Protein AF-0000000070919448 (afdb_homodimer)

InterPro domains:
  IPR012349 FMN-binding split barrel [G3DSA:2.30.110.10] (31-136)
  IPR055343 CREG-like, beta-barrel [PF13883] (28-129)

Structure (mmCIF, N/CA/C/O backbone):
data_AF-0000000070919448-model_v1
#
loop_
_entity.id
_entity.type
_entity.pdbx_description
1 polymer 'CREG-like beta-barrel domain-containing protein'
#
loop_
_atom_site.group_PDB
_atom_site.id
_atom_site.type_symbol
_atom_site.label_atom_id
_atom_site.label_alt_id
_atom_site.label_comp_id
_atom_site.label_asym_id
_atom_site.label_entity_id
_atom_site.label_seq_id
_atom_site.pdbx_PDB_ins_code
_atom_site.Cartn_x
_atom_site.Cartn_y
_atom_site.Cartn_z
_atom_site.occupancy
_atom_site.B_iso_or_equiv
_atom_site.auth_seq_id
_atom_site.auth_comp_id
_atom_site.auth_asym_id
_atom_site.auth_atom_id
_atom_site.pdbx_PDB_model_num
ATOM 1 N N . MET A 1 1 ? -13.953 10.273 -21.031 1 19.42 1 MET A N 1
ATOM 2 C CA . MET A 1 1 ? -12.5 10.336 -20.922 1 19.42 1 MET A CA 1
ATOM 3 C C . MET A 1 1 ? -12.07 10.758 -19.516 1 19.42 1 MET A C 1
ATOM 5 O O . MET A 1 1 ? -12.094 11.945 -19.188 1 19.42 1 MET A O 1
ATOM 9 N N . ALA A 1 2 ? -12.461 9.945 -18.5 1 24.34 2 ALA A N 1
ATOM 10 C CA . ALA A 1 2 ? -12.344 10.312 -17.094 1 24.34 2 ALA A CA 1
ATOM 11 C C . ALA A 1 2 ? -10.883 10.477 -16.688 1 24.34 2 ALA A C 1
ATOM 13 O O . ALA A 1 2 ? -10.07 9.57 -16.875 1 24.34 2 ALA A O 1
ATOM 14 N N . THR A 1 3 ? -10.367 11.734 -16.75 1 21.95 3 THR A N 1
ATOM 15 C CA . THR A 1 3 ? -9.008 12.219 -16.5 1 21.95 3 THR A CA 1
ATOM 16 C C . THR A 1 3 ? -8.547 11.828 -15.102 1 21.95 3 THR A C 1
ATOM 18 O O . THR A 1 3 ? -9.219 12.117 -14.117 1 21.95 3 THR A O 1
ATOM 21 N N . ALA A 1 4 ? -8.039 10.68 -14.977 1 27.61 4 ALA A N 1
ATOM 22 C CA . ALA A 1 4 ? -7.465 10.234 -13.711 1 27.61 4 ALA A CA 1
ATOM 23 C C . ALA A 1 4 ? -6.426 11.234 -13.203 1 27.61 4 ALA A C 1
ATOM 25 O O . ALA A 1 4 ? -5.512 11.617 -13.945 1 27.61 4 ALA A O 1
ATOM 26 N N . VAL A 1 5 ? -6.789 12.219 -12.32 1 25.61 5 VAL A N 1
ATOM 27 C CA . VAL A 1 5 ? -5.887 13.242 -11.805 1 25.61 5 VAL A CA 1
ATOM 28 C C . VAL A 1 5 ? -4.855 12.609 -10.883 1 25.61 5 VAL A C 1
ATOM 30 O O . VAL A 1 5 ? -5.207 11.898 -9.938 1 25.61 5 VAL A O 1
ATOM 33 N N . THR A 1 6 ? -3.801 12.086 -11.328 1 27.58 6 THR A N 1
ATOM 34 C CA . THR A 1 6 ? -2.66 11.734 -10.484 1 27.58 6 THR A CA 1
ATOM 35 C C . THR A 1 6 ? -2.119 12.969 -9.766 1 27.58 6 THR A C 1
ATOM 37 O O . THR A 1 6 ? -1.688 13.93 -10.406 1 27.58 6 THR A O 1
ATOM 40 N N . ILE A 1 7 ? -2.693 13.203 -8.609 1 27.95 7 ILE A N 1
ATOM 41 C CA . ILE A 1 7 ? -2.158 14.359 -7.895 1 27.95 7 ILE A CA 1
ATOM 42 C C . ILE A 1 7 ? -0.834 13.992 -7.23 1 27.95 7 ILE A C 1
ATOM 44 O O . ILE A 1 7 ? -0.782 13.086 -6.398 1 27.95 7 ILE A O 1
ATOM 48 N N . THR A 1 8 ? 0.206 14.039 -7.855 1 28.25 8 THR A N 1
ATOM 49 C CA . THR A 1 8 ? 1.51 14.008 -7.199 1 28.25 8 THR A CA 1
ATOM 50 C C . THR A 1 8 ? 1.739 15.289 -6.402 1 28.25 8 THR A C 1
ATOM 52 O O . THR A 1 8 ? 1.771 16.391 -6.969 1 28.25 8 THR A O 1
ATOM 55 N N . ILE A 1 9 ? 1.288 15.297 -5.246 1 28.48 9 ILE A N 1
ATOM 56 C CA . ILE A 1 9 ? 1.549 16.5 -4.461 1 28.48 9 ILE A CA 1
ATOM 57 C C . ILE A 1 9 ? 2.98 16.469 -3.93 1 28.48 9 ILE A C 1
ATOM 59 O O . ILE A 1 9 ? 3.363 15.547 -3.209 1 28.48 9 ILE A O 1
ATOM 63 N N . THR A 1 10 ? 3.885 17 -4.684 1 27.23 10 THR A N 1
ATOM 64 C CA . THR A 1 10 ? 5.156 17.359 -4.07 1 27.23 10 THR A CA 1
ATOM 65 C C . THR A 1 10 ? 4.949 18.406 -2.977 1 27.23 10 THR A C 1
ATOM 67 O O . THR A 1 10 ? 4.523 19.531 -3.258 1 27.23 10 THR A O 1
ATOM 70 N N . LEU A 1 11 ? 4.625 17.906 -1.857 1 29.62 11 LEU A N 1
ATOM 71 C CA . LEU A 1 11 ? 4.328 18.844 -0.78 1 29.62 11 LEU A CA 1
ATOM 72 C C . LEU A 1 11 ? 5.574 19.625 -0.378 1 29.62 11 LEU A C 1
ATOM 74 O O . LEU A 1 11 ? 6.559 19.047 0.074 1 29.62 11 LEU A O 1
ATOM 78 N N . ALA A 1 12 ? 5.812 20.781 -1.059 1 28.34 12 ALA A N 1
ATOM 79 C CA . ALA A 1 12 ? 6.641 21.781 -0.396 1 28.34 12 ALA A CA 1
ATOM 80 C C . ALA A 1 12 ? 6.246 21.938 1.069 1 28.34 12 ALA A C 1
ATOM 82 O O . ALA A 1 12 ? 5.105 21.656 1.445 1 28.34 12 ALA A O 1
ATOM 83 N N . MET A 1 13 ? 7.176 22.406 1.986 1 30.7 13 MET A N 1
ATOM 84 C CA . MET A 1 13 ? 7.098 22.609 3.432 1 30.7 13 MET A CA 1
ATOM 85 C C . MET A 1 13 ? 5.801 23.312 3.816 1 30.7 13 MET A C 1
ATOM 87 O O . MET A 1 13 ? 5.828 24.406 4.383 1 30.7 13 MET A O 1
ATOM 91 N N . LEU A 1 14 ? 4.797 23.391 2.98 1 30.98 14 LEU A N 1
ATOM 92 C CA . LEU A 1 14 ? 3.74 24.203 3.566 1 30.98 14 LEU A CA 1
ATOM 93 C C . LEU A 1 14 ? 3.084 23.484 4.742 1 30.98 14 LEU A C 1
ATOM 95 O O . LEU A 1 14 ? 2.598 22.359 4.598 1 30.98 14 LEU A O 1
ATOM 99 N N . VAL A 1 15 ? 3.453 23.969 5.945 1 29.41 15 VAL A N 1
ATOM 100 C CA . VAL A 1 15 ? 2.771 23.688 7.203 1 29.41 15 VAL A CA 1
ATOM 101 C C . VAL A 1 15 ? 1.262 23.828 7.02 1 29.41 15 VAL A C 1
ATOM 103 O O . VAL A 1 15 ? 0.755 24.938 6.832 1 29.41 15 VAL A O 1
ATOM 106 N N . ILE A 1 16 ? 0.688 23.156 6.125 1 33.09 16 ILE A N 1
ATOM 107 C CA . ILE A 1 16 ? -0.763 23.297 6.121 1 33.09 16 ILE A CA 1
ATOM 108 C C . ILE A 1 16 ? -1.316 23.016 7.516 1 33.09 16 ILE A C 1
ATOM 110 O O . ILE A 1 16 ? -1.097 21.922 8.062 1 33.09 16 ILE A O 1
ATOM 114 N N . CYS A 1 17 ? -1.377 24.109 8.266 1 31.84 17 CYS A N 1
ATOM 115 C CA . CYS A 1 17 ? -2.172 24.156 9.484 1 31.84 17 CYS A CA 1
ATOM 116 C C . CYS A 1 17 ? -3.471 23.375 9.328 1 31.84 17 CYS A C 1
ATOM 118 O O . CYS A 1 17 ? -4.156 23.516 8.305 1 31.84 17 CYS A O 1
ATOM 120 N N . ALA A 1 18 ? -3.576 22.266 10.078 1 33.75 18 ALA A N 1
ATOM 121 C CA . ALA A 1 18 ? -4.613 21.266 10.336 1 33.75 18 ALA A CA 1
ATOM 122 C C . ALA A 1 18 ? -5.98 21.922 10.5 1 33.75 18 ALA A C 1
ATOM 124 O O . ALA A 1 18 ? -6.258 22.562 11.523 1 33.75 18 ALA A O 1
ATOM 125 N N . SER A 1 19 ? -6.469 22.797 9.656 1 34.06 19 SER A N 1
ATOM 126 C CA . SER A 1 19 ? -7.895 22.891 9.953 1 34.06 19 SER A CA 1
ATOM 127 C C . SER A 1 19 ? -8.5 21.516 10.203 1 34.06 19 SER A C 1
ATOM 129 O O . SER A 1 19 ? -8.258 20.578 9.445 1 34.06 19 SER A O 1
ATOM 131 N N . GLY A 1 20 ? -8.719 21.188 11.477 1 33.97 20 GLY A N 1
ATOM 132 C CA . GLY A 1 20 ? -9.297 19.984 12.055 1 33.97 20 GL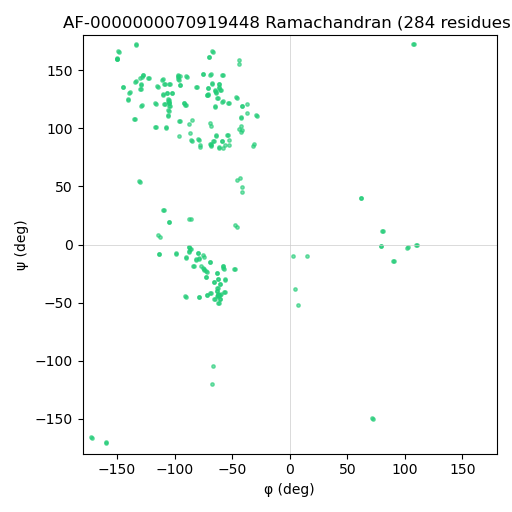Y A CA 1
ATOM 133 C C . GLY A 1 20 ? -10.352 19.344 11.18 1 33.97 20 GLY A C 1
ATOM 134 O O . GLY A 1 20 ? -11.344 20 10.828 1 33.97 20 GLY A O 1
ATOM 135 N N . ALA A 1 21 ? -10.07 18.562 10.266 1 38.28 21 ALA A N 1
ATOM 136 C CA . ALA A 1 21 ? -11.125 17.812 9.578 1 38.28 21 ALA A CA 1
ATOM 137 C C . ALA A 1 21 ? -12.164 17.297 10.57 1 38.28 21 ALA A C 1
ATOM 139 O O . ALA A 1 21 ? -11.812 16.766 11.625 1 38.28 21 ALA A O 1
ATOM 140 N N . VAL A 1 22 ? -13.281 17.969 10.727 1 40.75 22 VAL A N 1
ATOM 141 C CA . VAL A 1 22 ? -14.453 17.5 11.469 1 40.75 22 VAL A CA 1
ATOM 142 C C . VAL A 1 22 ? -14.719 16.031 11.148 1 40.75 22 VAL A C 1
ATOM 144 O O . VAL A 1 22 ? -14.727 15.641 9.977 1 40.75 22 VAL A O 1
ATOM 147 N N . PRO A 1 23 ? -14.523 15.102 11.984 1 44.5 23 PRO A N 1
ATOM 148 C CA . PRO A 1 23 ? -15.219 13.82 11.836 1 44.5 23 PRO A CA 1
ATOM 149 C C . PRO A 1 23 ? -16.578 13.961 11.164 1 44.5 23 PRO A C 1
ATOM 151 O O . PRO A 1 23 ? -17.344 14.875 11.5 1 44.5 23 PRO A O 1
ATOM 154 N N . GLY A 1 24 ? -16.703 13.445 9.953 1 52.22 24 GLY A N 1
ATOM 155 C CA . GLY A 1 24 ? -17.969 13.594 9.234 1 52.22 24 GLY A CA 1
ATOM 156 C C . GLY A 1 24 ? -17.859 14.539 8.047 1 52.22 24 GLY A C 1
ATOM 157 O O . GLY A 1 24 ? -18.875 15.016 7.539 1 52.22 24 GLY A O 1
ATOM 158 N N . SER A 1 25 ? -16.547 15.039 7.949 1 62.75 25 SER A N 1
ATOM 159 C CA . SER A 1 25 ? -16.578 16.031 6.871 1 62.75 25 SER A CA 1
ATOM 160 C C . SER A 1 25 ? -16.828 15.359 5.523 1 62.75 25 SER A C 1
ATOM 162 O O . SER A 1 25 ? -16.484 14.195 5.324 1 62.75 25 SER A O 1
ATOM 164 N N . SER A 1 26 ? -17.609 15.953 4.766 1 79 26 SER A N 1
ATOM 165 C CA . SER A 1 26 ? -18.031 15.523 3.436 1 79 26 SER A CA 1
ATOM 166 C C . SER A 1 26 ? -16.844 15.414 2.492 1 79 26 SER A C 1
ATOM 168 O O . SER A 1 26 ? -15.844 16.125 2.658 1 79 26 SER A O 1
ATOM 170 N N . ARG A 1 27 ? -16.766 14.391 1.805 1 84.75 27 ARG A N 1
ATOM 171 C CA . ARG A 1 27 ? -15.781 14.203 0.738 1 84.75 27 ARG A CA 1
ATOM 172 C C . ARG A 1 27 ? -15.617 15.477 -0.084 1 84.75 27 ARG A C 1
ATOM 174 O O . ARG A 1 27 ? -16.609 16.016 -0.594 1 84.75 27 ARG A O 1
ATOM 181 N N . PRO A 1 28 ? -14.453 15.984 -0.077 1 86.94 28 PRO A N 1
ATOM 182 C CA . PRO A 1 28 ? -14.242 17.188 -0.868 1 86.94 28 PRO A CA 1
ATOM 183 C C . PRO A 1 28 ? -14.367 16.953 -2.369 1 86.94 28 PRO A C 1
ATOM 185 O O . PRO A 1 28 ? -14.414 15.797 -2.811 1 86.94 28 PRO A O 1
ATOM 188 N N . ASP A 1 29 ? -14.477 18.141 -3.098 1 82.75 29 ASP A N 1
ATOM 189 C CA . ASP A 1 29 ? -14.367 18.062 -4.551 1 82.75 29 ASP A CA 1
ATOM 190 C C . ASP A 1 29 ? -13.031 17.438 -4.961 1 82.75 29 ASP A C 1
ATOM 192 O O . ASP A 1 29 ? -11.969 17.906 -4.543 1 82.75 29 ASP A O 1
ATOM 196 N N . PRO A 1 30 ? -13.094 16.391 -5.715 1 79.06 30 PRO A N 1
ATOM 197 C CA . PRO A 1 30 ? -11.852 15.711 -6.09 1 79.06 30 PRO A CA 1
ATOM 198 C C . PRO A 1 30 ? -10.867 16.625 -6.816 1 79.06 30 PRO A C 1
ATOM 200 O O . PRO A 1 30 ? -9.672 16.344 -6.852 1 79.06 30 PRO A O 1
ATOM 203 N N . SER A 1 31 ? -11.383 17.703 -7.352 1 83.44 31 SER A N 1
ATOM 204 C CA . SER A 1 31 ? -10.492 18.609 -8.062 1 83.44 31 SER A CA 1
ATOM 205 C C . SER A 1 31 ? -9.68 19.453 -7.094 1 83.44 31 SER A C 1
ATOM 207 O O . SER A 1 31 ? -8.68 20.062 -7.48 1 83.44 31 SER A O 1
ATOM 209 N N . ASP A 1 32 ? -10.109 19.547 -5.91 1 85 32 ASP A N 1
ATOM 210 C CA . ASP A 1 32 ? -9.336 20.203 -4.855 1 85 32 ASP A CA 1
ATOM 211 C C . ASP A 1 32 ? -8.359 19.219 -4.215 1 85 32 ASP A C 1
ATOM 213 O O . ASP A 1 32 ? -8.664 18.609 -3.189 1 85 32 ASP A O 1
ATOM 217 N N . ALA A 1 33 ? -7.172 19.141 -4.766 1 83.94 33 ALA A N 1
ATOM 218 C CA . ALA A 1 33 ? -6.211 18.094 -4.414 1 83.94 33 ALA A CA 1
ATOM 219 C C . ALA A 1 33 ? -5.762 18.234 -2.961 1 83.94 33 ALA A C 1
ATOM 221 O O . ALA A 1 33 ? -5.781 17.25 -2.205 1 83.94 33 ALA A O 1
ATOM 222 N N . PRO A 1 34 ? -5.406 19.516 -2.547 1 83.5 34 PRO A N 1
ATOM 223 C CA . PRO A 1 34 ? -4.957 19.625 -1.158 1 83.5 34 PRO A CA 1
ATOM 224 C C . PRO A 1 34 ? -6.035 19.234 -0.154 1 83.5 34 PRO A C 1
ATOM 226 O O . PRO A 1 34 ? -5.75 18.562 0.836 1 83.5 34 PRO A O 1
ATOM 229 N N . ALA A 1 35 ? -7.266 19.594 -0.462 1 84 35 ALA A N 1
ATOM 230 C CA . ALA A 1 35 ? -8.367 19.266 0.439 1 84 35 ALA A CA 1
ATOM 231 C C . ALA A 1 35 ? -8.625 17.766 0.448 1 84 35 ALA A C 1
ATOM 233 O O . ALA A 1 35 ? -8.891 17.172 1.502 1 84 35 ALA A O 1
ATOM 234 N N . THR A 1 36 ? -8.578 17.172 -0.742 1 86.25 36 THR A N 1
ATOM 235 C CA . THR A 1 36 ? -8.797 15.742 -0.848 1 86.25 36 THR A CA 1
ATOM 236 C C . THR A 1 36 ? -7.707 14.969 -0.107 1 86.25 36 THR A C 1
ATOM 238 O O . THR A 1 36 ? -7.992 13.992 0.588 1 86.25 36 THR A O 1
ATOM 241 N N . ALA A 1 37 ? -6.469 15.453 -0.231 1 86.38 37 ALA A N 1
ATOM 242 C CA . ALA A 1 37 ? -5.355 14.812 0.462 1 86.38 37 ALA A CA 1
ATOM 243 C C . ALA A 1 37 ? -5.551 14.859 1.975 1 86.38 37 ALA A C 1
ATOM 245 O O . ALA A 1 37 ? -5.414 13.836 2.656 1 86.38 37 ALA A O 1
ATOM 246 N N . ARG A 1 38 ? -5.832 16.016 2.49 1 83.31 38 ARG A N 1
ATOM 247 C CA . ARG A 1 38 ? -6.039 16.156 3.928 1 83.31 38 ARG A CA 1
ATOM 248 C C . ARG A 1 38 ? -7.199 15.289 4.402 1 83.31 38 ARG A C 1
ATOM 250 O O . ARG A 1 38 ? -7.125 14.672 5.465 1 83.31 38 ARG A O 1
ATOM 257 N N . TRP A 1 39 ? -8.289 15.281 3.615 1 85 39 TRP A N 1
ATOM 258 C CA . TRP A 1 39 ? -9.461 14.484 3.941 1 85 39 TRP A CA 1
ATOM 259 C C . TRP A 1 39 ? -9.117 13 3.992 1 85 39 TRP A C 1
ATOM 261 O O . TRP A 1 39 ? -9.492 12.297 4.934 1 85 39 TRP A O 1
ATOM 271 N N . LEU A 1 40 ? -8.391 12.547 2.975 1 87.94 40 LEU A N 1
ATOM 272 C CA . LEU A 1 40 ? -8.039 11.133 2.902 1 87.94 40 LEU A CA 1
ATOM 273 C C . LEU A 1 40 ? -7.172 10.727 4.09 1 87.94 40 LEU A C 1
ATOM 275 O O . LEU A 1 40 ? -7.383 9.664 4.684 1 87.94 40 LEU A O 1
ATOM 279 N N . VAL A 1 41 ? -6.203 11.547 4.453 1 86.81 41 VAL A N 1
ATOM 280 C CA . VAL A 1 41 ? -5.363 11.25 5.609 1 86.81 41 VAL A CA 1
ATOM 281 C C . VAL A 1 41 ? -6.215 11.203 6.875 1 86.81 41 VAL A C 1
ATOM 283 O O . VAL A 1 41 ? -6.086 10.281 7.68 1 86.81 41 VAL A O 1
ATOM 286 N N . ALA A 1 42 ? -7.051 12.141 6.969 1 83.56 42 ALA A N 1
ATOM 287 C CA . ALA A 1 42 ? -7.887 12.25 8.164 1 83.56 42 ALA A CA 1
ATOM 288 C C . ALA A 1 42 ? -8.852 11.07 8.273 1 83.56 42 ALA A C 1
ATOM 290 O O . ALA A 1 42 ? -9.172 10.625 9.375 1 83.56 42 ALA A O 1
ATOM 291 N N . GLN A 1 43 ? -9.289 10.555 7.129 1 85.62 43 GLN A N 1
ATOM 292 C CA . GLN A 1 43 ? -10.305 9.508 7.129 1 85.62 43 GLN A CA 1
ATOM 293 C C . GLN A 1 43 ? -9.68 8.117 7.176 1 85.62 43 GLN A C 1
ATOM 295 O O . GLN A 1 43 ? -10.367 7.125 7.391 1 85.62 43 GLN A O 1
ATOM 300 N N . SER A 1 44 ? -8.383 8.102 6.977 1 88.06 44 SER A N 1
ATOM 301 C CA . SER A 1 44 ? -7.711 6.805 6.934 1 88.06 44 SER A CA 1
ATOM 302 C C . SER A 1 44 ? -7.094 6.457 8.289 1 88.06 44 SER A C 1
ATOM 304 O O . SER A 1 44 ? -6.598 7.336 8.992 1 88.06 44 SER A O 1
ATOM 306 N N . ALA A 1 45 ? -7.18 5.223 8.609 1 86.69 45 ALA A N 1
ATOM 307 C CA . ALA A 1 45 ? -6.566 4.754 9.852 1 86.69 45 ALA A CA 1
ATOM 308 C C . ALA A 1 45 ? -5.406 3.803 9.562 1 86.69 45 ALA A C 1
ATOM 310 O O . ALA A 1 45 ? -4.711 3.371 10.484 1 86.69 45 ALA A O 1
ATOM 311 N N . TRP A 1 46 ? -5.289 3.457 8.32 1 88.88 46 TRP A N 1
ATOM 312 C CA . TRP A 1 46 ? -4.199 2.582 7.898 1 88.88 46 TRP A CA 1
ATOM 313 C C . TRP A 1 46 ? -3.793 2.873 6.461 1 88.88 46 TRP A C 1
ATOM 315 O O . TRP A 1 46 ? -4.531 3.523 5.719 1 88.88 46 TRP A O 1
ATOM 325 N N . GLY A 1 47 ? -2.662 2.502 6.082 1 92.88 47 GLY A N 1
ATOM 326 C CA . GLY A 1 47 ? -2.107 2.57 4.738 1 92.88 47 GLY A CA 1
ATOM 327 C C . GLY A 1 47 ? -0.951 1.614 4.52 1 92.88 47 GLY A C 1
ATOM 328 O O . GLY A 1 47 ? -0.779 0.655 5.277 1 92.88 47 GLY A O 1
ATOM 329 N N . VAL A 1 48 ? -0.313 1.768 3.439 1 94 48 VAL A N 1
ATOM 330 C CA . VAL A 1 48 ? 0.864 0.952 3.162 1 94 48 VAL A CA 1
ATOM 331 C C . VAL A 1 48 ? 2.123 1.812 3.254 1 94 48 VAL A C 1
ATOM 333 O O . VAL A 1 48 ? 2.23 2.838 2.578 1 94 48 VAL A O 1
ATOM 336 N N . LEU A 1 49 ? 2.996 1.434 4.121 1 93.44 49 LEU A N 1
ATOM 337 C CA . LEU A 1 49 ? 4.305 2.066 4.25 1 93.44 49 LEU A CA 1
ATOM 338 C C . LEU A 1 49 ? 5.34 1.349 3.393 1 93.44 49 LEU A C 1
ATOM 340 O O . LEU A 1 49 ? 5.512 0.133 3.506 1 93.44 49 LEU A O 1
ATOM 344 N N . SER A 1 50 ? 5.922 2.043 2.529 1 95.56 50 SER A N 1
ATOM 34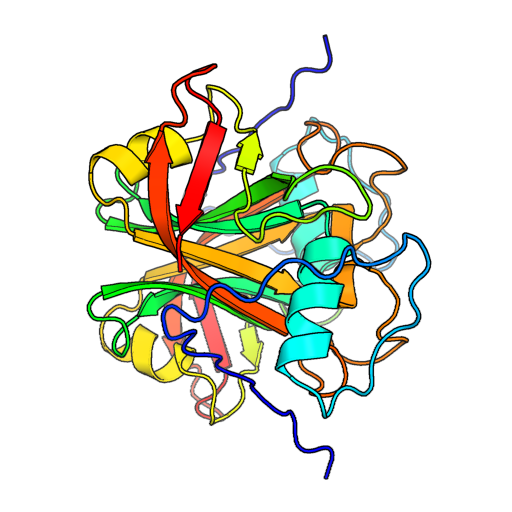5 C CA . SER A 1 50 ? 6.961 1.486 1.669 1 95.56 50 SER A CA 1
ATOM 346 C C . SER A 1 50 ? 8.352 1.896 2.145 1 95.56 50 SER A C 1
ATOM 348 O O . SER A 1 50 ? 8.602 3.078 2.389 1 95.56 50 SER A O 1
ATOM 350 N N . THR A 1 51 ? 9.203 0.998 2.273 1 95.31 51 THR A N 1
ATOM 351 C CA . THR A 1 51 ? 10.57 1.213 2.734 1 95.31 51 THR A CA 1
ATOM 352 C C . THR A 1 51 ? 11.562 0.484 1.835 1 95.31 51 THR A C 1
ATOM 354 O O . THR A 1 51 ? 11.172 -0.211 0.897 1 95.31 51 THR A O 1
ATOM 357 N N . ILE A 1 52 ? 12.867 0.748 2.084 1 95.06 52 ILE A N 1
ATOM 358 C CA . ILE A 1 52 ? 13.945 -0.06 1.515 1 95.06 52 ILE A CA 1
ATOM 359 C C . ILE A 1 52 ? 14.305 -1.192 2.475 1 95.06 52 ILE A C 1
ATOM 361 O O . ILE A 1 52 ? 14.727 -0.945 3.607 1 95.06 52 ILE A O 1
ATOM 365 N N . SER A 1 53 ? 14.156 -2.406 1.986 1 94.56 53 SER A N 1
ATOM 366 C CA . SER A 1 53 ? 14.25 -3.566 2.867 1 94.56 53 SER A CA 1
ATOM 367 C C . SER A 1 53 ? 15.703 -3.949 3.131 1 94.56 53 SER A C 1
ATOM 369 O O . SER A 1 53 ? 16.516 -3.975 2.209 1 94.56 53 SER A O 1
ATOM 371 N N . ILE A 1 54 ? 15.992 -4.234 4.387 1 92.31 54 ILE A N 1
ATOM 372 C CA . ILE A 1 54 ? 17.297 -4.797 4.734 1 92.31 54 ILE A CA 1
ATOM 373 C C . ILE A 1 54 ? 17.312 -6.289 4.406 1 92.31 54 ILE A C 1
ATOM 375 O O . ILE A 1 54 ? 18.234 -6.77 3.732 1 92.31 54 ILE A O 1
ATOM 379 N N . HIS A 1 55 ? 16.297 -7.023 4.738 1 88.62 55 HIS A N 1
ATOM 380 C CA . HIS A 1 55 ? 16.266 -8.477 4.602 1 88.62 55 HIS A CA 1
ATOM 381 C C . HIS A 1 55 ? 16.141 -8.891 3.137 1 88.62 55 HIS A C 1
ATOM 383 O O . HIS A 1 55 ? 16.453 -10.023 2.779 1 88.62 55 HIS A O 1
ATOM 389 N N . LEU A 1 56 ? 15.633 -8.023 2.289 1 91.06 56 LEU A N 1
ATOM 390 C CA . LEU A 1 56 ? 15.539 -8.305 0.861 1 91.06 56 LEU A CA 1
ATOM 391 C C . LEU A 1 56 ? 16.609 -7.539 0.085 1 91.06 56 LEU A C 1
ATOM 393 O O . LEU A 1 56 ? 16.391 -7.18 -1.076 1 91.06 56 LEU A O 1
ATOM 397 N N . GLU A 1 57 ? 17.641 -7.102 0.806 1 92.62 57 GLU A N 1
ATOM 398 C CA . GLU A 1 57 ? 18.859 -6.562 0.214 1 92.62 57 GLU A CA 1
ATOM 399 C C . GLU A 1 57 ? 18.562 -5.312 -0.608 1 92.62 57 GLU A C 1
ATOM 401 O O . GLU A 1 57 ? 19.031 -5.184 -1.742 1 92.62 57 GLU A O 1
ATOM 406 N N . GLY A 1 58 ? 17.688 -4.484 -0.092 1 94.06 58 GLY A N 1
ATOM 407 C CA . GLY A 1 58 ? 17.5 -3.184 -0.709 1 94.06 58 GLY A CA 1
ATOM 408 C C . GLY A 1 58 ? 16.25 -3.107 -1.563 1 94.06 58 GLY A C 1
ATOM 409 O O . GLY A 1 58 ? 15.938 -2.057 -2.125 1 94.06 58 GLY A O 1
ATOM 410 N N . ALA A 1 59 ? 15.531 -4.234 -1.681 1 93.5 59 ALA A N 1
ATOM 411 C CA . ALA A 1 59 ? 14.289 -4.215 -2.443 1 93.5 59 ALA A CA 1
ATOM 412 C C . ALA A 1 59 ? 13.219 -3.393 -1.728 1 93.5 59 ALA A C 1
ATOM 414 O O . ALA A 1 59 ? 13.234 -3.279 -0.5 1 93.5 59 ALA A O 1
ATOM 415 N N . PRO A 1 60 ? 12.367 -2.721 -2.549 1 95.44 60 PRO A N 1
ATOM 416 C CA . PRO A 1 60 ? 11.258 -2.029 -1.897 1 95.44 60 PRO A CA 1
ATOM 417 C C . PRO A 1 60 ? 10.328 -2.982 -1.147 1 95.44 60 PRO A C 1
ATOM 419 O O . PRO A 1 60 ? 10.086 -4.102 -1.606 1 95.44 60 PRO A O 1
ATOM 422 N N . TRP A 1 61 ? 9.922 -2.609 -0.029 1 94.62 61 TRP A N 1
ATOM 423 C CA . TRP A 1 61 ? 9.055 -3.408 0.826 1 94.62 61 TRP A CA 1
ATOM 424 C C . TRP A 1 61 ? 7.844 -2.598 1.283 1 94.62 61 TRP A C 1
ATOM 426 O O . TRP A 1 61 ? 7.996 -1.519 1.861 1 94.62 61 TRP A O 1
ATOM 436 N N . GLY A 1 62 ? 6.688 -3.055 0.935 1 94.81 62 GLY A N 1
ATOM 437 C CA . GLY A 1 62 ? 5.457 -2.471 1.447 1 94.81 62 GLY A CA 1
ATOM 438 C C . GLY A 1 62 ? 4.891 -3.225 2.637 1 94.81 62 GLY A C 1
ATOM 439 O O . GLY A 1 62 ? 4.934 -4.457 2.676 1 94.81 62 GLY A O 1
ATOM 440 N N . ASN A 1 63 ? 4.332 -2.482 3.52 1 91.56 63 ASN A N 1
ATOM 441 C CA . ASN A 1 63 ? 3.746 -3.053 4.727 1 91.56 63 ASN A CA 1
ATOM 442 C C . ASN A 1 63 ? 2.498 -2.289 5.16 1 91.56 63 ASN A C 1
ATOM 444 O O . ASN A 1 63 ? 2.498 -1.058 5.191 1 91.56 63 ASN A O 1
ATOM 448 N N . VAL A 1 64 ? 1.486 -3.088 5.516 1 91.31 64 VAL A N 1
ATOM 449 C CA . VAL A 1 64 ? 0.289 -2.459 6.062 1 91.31 64 VAL A CA 1
ATOM 450 C C . VAL A 1 64 ? 0.583 -1.906 7.453 1 91.31 64 VAL A C 1
ATOM 452 O O . VAL A 1 64 ? 1.154 -2.602 8.297 1 91.31 64 VAL A O 1
ATOM 455 N N . ALA A 1 65 ? 0.254 -0.679 7.672 1 89.38 65 ALA A N 1
ATOM 456 C CA . ALA A 1 65 ? 0.525 -0.045 8.961 1 89.38 65 ALA A CA 1
ATOM 457 C C . ALA A 1 65 ? -0.645 0.833 9.391 1 89.38 65 ALA A C 1
ATOM 459 O O . ALA A 1 65 ? -1.164 1.624 8.602 1 89.38 65 ALA A O 1
ATOM 460 N N . ALA A 1 66 ? -1.007 0.598 10.602 1 87.5 66 ALA A N 1
ATOM 461 C CA . ALA A 1 66 ? -1.947 1.537 11.203 1 87.5 66 ALA A CA 1
ATOM 462 C C . ALA A 1 66 ? -1.251 2.84 11.594 1 87.5 66 ALA A C 1
ATOM 464 O O . ALA A 1 66 ? -0.056 2.846 11.898 1 87.5 66 ALA A O 1
ATOM 465 N N . PHE A 1 67 ? -2.02 3.922 11.477 1 86.75 67 PHE A N 1
ATOM 466 C CA . PHE A 1 67 ? -1.413 5.195 11.844 1 86.75 67 PHE A CA 1
ATOM 467 C C . PHE A 1 67 ? -2.461 6.16 12.383 1 86.75 67 PHE A C 1
ATOM 469 O O . PHE A 1 67 ? -3.662 5.91 12.266 1 86.75 67 PHE A O 1
ATOM 476 N N . SER A 1 68 ? -1.927 7.109 13.086 1 83.81 68 SER A N 1
ATOM 477 C CA . SER A 1 68 ? -2.725 8.242 13.539 1 83.81 68 SER A CA 1
ATOM 478 C C . SER A 1 68 ? -2.061 9.57 13.188 1 83.81 68 SER A C 1
ATOM 480 O O . SER A 1 68 ? -0.831 9.672 13.188 1 83.81 68 SER A O 1
ATOM 482 N N . ASP A 1 69 ? -2.834 10.43 12.766 1 80.19 69 ASP A N 1
ATOM 483 C CA . ASP A 1 69 ? -2.297 11.75 12.477 1 80.19 69 ASP A CA 1
ATOM 484 C C . ASP A 1 69 ? -2.793 12.781 13.492 1 80.19 69 ASP A C 1
ATOM 486 O O . ASP A 1 69 ? -2.871 13.969 13.188 1 80.19 69 ASP A O 1
ATOM 490 N N . GLY A 1 70 ? -3.049 12.359 14.633 1 74.25 70 GLY A N 1
ATOM 491 C CA . GLY A 1 70 ? -3.561 13.211 15.688 1 74.25 70 GLY A CA 1
ATOM 492 C C . GLY A 1 70 ? -5.02 12.961 16.016 1 74.25 70 GLY A C 1
ATOM 493 O O . GLY A 1 70 ? -5.648 12.086 15.414 1 74.25 70 GLY A O 1
ATOM 494 N N . PRO A 1 71 ? -5.453 13.648 17.125 1 68.75 71 PRO A N 1
ATOM 495 C CA . PRO A 1 71 ? -6.855 13.461 17.516 1 68.75 71 PRO A CA 1
ATOM 496 C C . PRO A 1 71 ? -7.828 13.836 16.406 1 68.75 71 PRO A C 1
ATOM 498 O O . PRO A 1 71 ? -7.488 14.633 15.523 1 68.75 71 PRO A O 1
ATOM 501 N N . VAL A 1 72 ? -8.961 13.023 16.406 1 63.25 72 VAL A N 1
ATOM 502 C CA . VAL A 1 72 ? -10.008 13.32 15.422 1 63.25 72 VAL A CA 1
ATOM 503 C C . VAL A 1 72 ? -10.297 14.812 15.414 1 63.25 72 VAL A C 1
ATOM 505 O O . VAL A 1 72 ? -1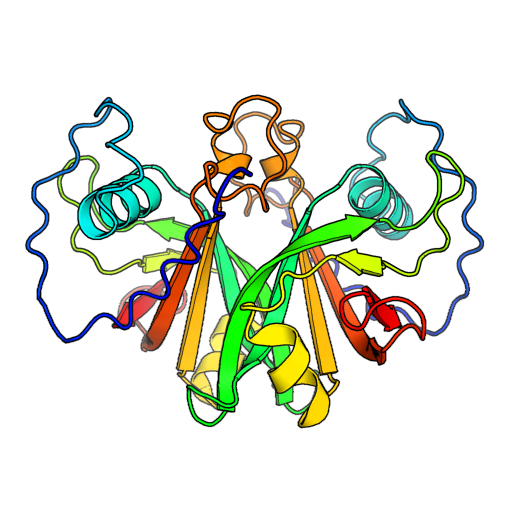0.516 15.414 16.469 1 63.25 72 VAL A O 1
ATOM 508 N N . GLY A 1 73 ? -10.258 15.445 14.289 1 61.06 73 GLY A N 1
ATOM 509 C CA . GLY A 1 73 ? -10.523 16.875 14.172 1 61.06 73 GLY A CA 1
ATOM 510 C C . GLY A 1 73 ? -9.281 17.719 14.32 1 61.06 73 GLY A C 1
ATOM 511 O O . GLY A 1 73 ? -9.328 18.938 14.109 1 61.06 73 GLY A O 1
ATOM 512 N N . SER A 1 74 ? -8.234 17.188 14.781 1 68.81 74 SER A N 1
ATOM 513 C CA . SER A 1 74 ? -6.988 17.922 14.961 1 68.81 74 SER A CA 1
ATOM 514 C C . SER A 1 74 ? -5.809 17.172 14.359 1 68.81 74 SER A C 1
ATOM 516 O O . SER A 1 74 ? -4.867 16.812 15.078 1 68.81 74 SER A O 1
ATOM 518 N N . SER A 1 75 ? -6.008 16.859 13.086 1 70.44 75 SER A N 1
ATOM 519 C CA . SER A 1 75 ? -4.898 16.203 12.406 1 70.44 75 SER A CA 1
ATOM 520 C C . SER A 1 75 ? -3.664 17.094 12.359 1 70.44 75 SER A C 1
ATOM 522 O O . SER A 1 75 ? -3.766 18.297 12.078 1 70.44 75 SER A O 1
ATOM 524 N N . GLY A 1 76 ? -2.506 16.672 12.797 1 67.06 76 GLY A N 1
ATOM 525 C CA . GLY A 1 76 ? -1.259 17.422 12.82 1 67.06 76 GLY A CA 1
ATOM 526 C C . GLY A 1 76 ? -0.485 17.328 11.523 1 67.06 76 GLY A C 1
ATOM 527 O O . GLY A 1 76 ? 0.54 18 11.352 1 67.06 76 GLY A O 1
ATOM 528 N N . GLY A 1 77 ? -0.989 16.547 10.641 1 69.62 77 GLY A N 1
ATOM 529 C CA . GLY A 1 77 ? -0.293 16.422 9.367 1 69.62 77 GLY A CA 1
ATOM 530 C C . GLY A 1 77 ? 0.91 15.508 9.43 1 69.62 77 GLY A C 1
ATOM 531 O O . GLY A 1 77 ? 1.656 15.383 8.461 1 69.62 77 GLY A O 1
ATOM 532 N N . THR A 1 78 ? 1.179 14.992 10.531 1 76.12 78 THR A N 1
ATOM 533 C CA . THR A 1 78 ? 2.287 14.062 10.711 1 76.12 78 THR A CA 1
ATOM 534 C C . THR A 1 78 ? 1.776 12.688 11.148 1 76.12 78 THR A C 1
ATOM 536 O O . THR A 1 78 ? 1.436 12.492 12.312 1 76.12 78 THR A O 1
ATOM 539 N N . PRO A 1 79 ? 1.727 11.812 10.18 1 83.94 79 PRO A N 1
ATOM 540 C CA . PRO A 1 79 ? 1.272 10.477 10.57 1 83.94 79 PRO A CA 1
ATOM 541 C C . PRO A 1 79 ? 2.234 9.781 11.539 1 83.94 79 PRO A C 1
ATOM 543 O O . PRO A 1 79 ? 3.453 9.883 11.375 1 83.94 79 PRO A O 1
ATOM 546 N N . PHE A 1 80 ? 1.677 9.227 12.594 1 84.31 80 PHE A N 1
ATOM 547 C CA . PHE A 1 80 ? 2.391 8.375 13.531 1 84.31 80 PHE A CA 1
ATOM 548 C C . PHE A 1 80 ? 1.992 6.914 13.344 1 84.31 80 PHE A C 1
ATOM 550 O O . PHE A 1 80 ? 0.803 6.59 13.281 1 84.31 80 PHE A O 1
ATOM 557 N N . PHE A 1 81 ? 2.998 6.055 13.234 1 86.56 81 PHE A N 1
ATOM 558 C CA . PHE A 1 81 ? 2.732 4.645 12.969 1 86.56 81 PHE A CA 1
ATOM 559 C C . PHE A 1 81 ? 3.016 3.799 14.203 1 86.56 81 PHE A C 1
ATOM 561 O O . PHE A 1 81 ? 4.004 4.023 14.898 1 86.56 81 PHE A O 1
ATOM 568 N N . TYR A 1 82 ? 2.061 2.883 14.359 1 76.94 82 TYR A N 1
ATOM 569 C CA . TYR A 1 82 ? 2.197 1.883 15.414 1 76.94 82 TYR A CA 1
ATOM 570 C C . TYR A 1 82 ? 2.527 0.515 14.828 1 76.94 82 TYR A C 1
ATOM 572 O O . TYR A 1 82 ? 1.655 -0.155 14.266 1 76.94 82 TYR A O 1
ATOM 580 N N . LEU A 1 83 ? 3.832 0.175 14.898 1 79.62 83 LEU A N 1
ATOM 581 C CA . LEU A 1 83 ? 4.273 -1.067 14.273 1 79.62 83 LEU A CA 1
ATOM 582 C C . LEU A 1 83 ? 4.672 -2.094 15.328 1 79.62 83 LEU A C 1
ATOM 584 O O . LEU A 1 83 ? 5.148 -1.73 16.406 1 79.62 83 LEU A O 1
ATOM 588 N N . SER A 1 84 ? 4.316 -3.268 14.984 1 70.19 84 SER A N 1
ATOM 589 C CA . SER A 1 84 ? 4.688 -4.344 15.898 1 70.19 84 SER A CA 1
ATOM 590 C C . SER A 1 84 ? 6.191 -4.59 15.883 1 70.19 84 SER A C 1
ATOM 592 O O . SER A 1 84 ? 6.879 -4.188 14.945 1 70.19 84 SER A O 1
ATOM 594 N N . ARG A 1 85 ? 6.629 -5.234 16.922 1 66 85 ARG A N 1
ATOM 595 C CA . ARG A 1 85 ? 8.055 -5.504 17.094 1 66 85 ARG A CA 1
ATOM 596 C C . ARG A 1 85 ? 8.586 -6.391 15.969 1 66 85 ARG A C 1
ATOM 598 O O . ARG A 1 85 ? 9.734 -6.246 15.547 1 66 85 ARG A O 1
ATOM 605 N N . MET A 1 86 ? 7.758 -7.18 15.484 1 71.38 86 MET A N 1
ATOM 606 C CA . MET A 1 86 ? 8.227 -8.133 14.484 1 71.38 86 MET A CA 1
ATOM 607 C C . MET A 1 86 ? 8.172 -7.531 13.086 1 71.38 86 MET A C 1
ATOM 609 O O . MET A 1 86 ? 8.609 -8.156 12.117 1 71.38 86 MET A O 1
ATOM 613 N N . ASP A 1 87 ? 7.699 -6.363 13.055 1 79.44 87 ASP A N 1
ATOM 614 C CA . ASP A 1 87 ? 7.637 -5.672 11.766 1 79.44 87 ASP A CA 1
ATOM 615 C C . ASP A 1 87 ? 9.031 -5.258 11.297 1 79.44 87 ASP A C 1
ATOM 617 O O . ASP A 1 87 ? 9.797 -4.66 12.062 1 79.44 87 ASP A O 1
ATOM 621 N N . PRO A 1 88 ? 9.398 -5.605 10.031 1 86.94 88 PRO A N 1
ATOM 622 C CA . PRO A 1 88 ? 10.734 -5.25 9.562 1 86.94 88 PRO A CA 1
ATOM 623 C C . PRO A 1 88 ? 10.906 -3.746 9.359 1 86.94 88 PRO A C 1
ATOM 625 O O . PRO A 1 88 ? 12.039 -3.26 9.234 1 86.94 88 PRO A O 1
ATOM 628 N N . THR A 1 89 ? 9.867 -3.004 9.32 1 87 89 THR A N 1
ATOM 629 C CA . THR A 1 89 ? 9.883 -1.602 8.922 1 87 89 THR A CA 1
ATOM 630 C C . THR A 1 89 ? 10.75 -0.778 9.867 1 87 89 THR A C 1
ATOM 632 O O . THR A 1 89 ? 11.562 0.032 9.43 1 87 89 THR A O 1
ATOM 635 N N . PRO A 1 90 ? 10.648 -0.993 11.211 1 83.88 90 PRO A N 1
ATOM 636 C CA . PRO A 1 90 ? 11.5 -0.214 12.109 1 83.88 90 PRO A CA 1
ATOM 637 C C . PRO A 1 90 ? 12.992 -0.448 11.852 1 83.88 90 PRO A C 1
ATOM 639 O O . PRO A 1 90 ? 13.797 0.48 11.977 1 83.88 90 PRO A O 1
ATOM 642 N N . ASN A 1 91 ? 13.352 -1.618 11.484 1 86.31 91 ASN A N 1
ATOM 643 C CA . ASN A 1 91 ? 14.75 -1.892 11.148 1 86.31 91 ASN A CA 1
ATOM 644 C C . ASN A 1 91 ? 15.141 -1.248 9.82 1 86.31 91 ASN A C 1
ATOM 646 O O . ASN A 1 91 ? 16.219 -0.675 9.695 1 86.31 91 ASN A O 1
ATOM 650 N N . ASP A 1 92 ? 14.273 -1.378 8.906 1 90.19 92 ASP A N 1
ATOM 651 C CA . ASP A 1 92 ? 14.547 -0.832 7.582 1 90.19 92 ASP A CA 1
ATOM 652 C C . ASP A 1 92 ? 14.852 0.663 7.656 1 90.19 92 ASP A C 1
ATOM 654 O O . ASP A 1 92 ? 15.75 1.155 6.973 1 90.19 92 ASP A O 1
ATOM 658 N N . ILE A 1 93 ? 14.094 1.366 8.5 1 88.12 93 ILE A N 1
ATOM 659 C CA . ILE A 1 93 ? 14.172 2.822 8.477 1 88.12 93 ILE A CA 1
ATOM 660 C C . ILE A 1 93 ? 15.414 3.285 9.227 1 88.12 93 ILE A C 1
ATOM 662 O O . ILE A 1 93 ? 15.797 4.457 9.148 1 88.12 93 ILE A O 1
ATOM 666 N N . THR A 1 94 ? 16.062 2.428 9.945 1 85.81 94 THR A N 1
ATOM 667 C CA . THR A 1 94 ? 17.312 2.781 10.586 1 85.81 94 THR A CA 1
ATOM 668 C C . THR A 1 94 ? 18.438 2.885 9.555 1 85.81 94 THR A C 1
ATOM 670 O O . THR A 1 94 ? 19.391 3.639 9.742 1 85.81 94 THR A O 1
ATOM 673 N N . LEU A 1 95 ? 18.328 2.174 8.508 1 87.5 95 LEU A N 1
ATOM 674 C CA . LEU A 1 95 ? 19.344 2.203 7.457 1 87.5 95 LEU A CA 1
ATOM 675 C C . LEU A 1 95 ? 19.016 3.262 6.41 1 87.5 95 LEU A C 1
ATOM 677 O O . LEU A 1 95 ? 19.906 3.967 5.93 1 87.5 95 LEU A O 1
ATOM 681 N N . ASP A 1 96 ? 17.766 3.316 6.008 1 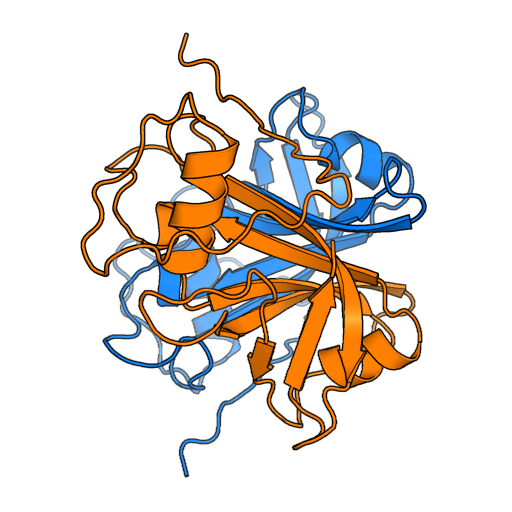92.62 96 ASP A N 1
ATOM 682 C CA . ASP A 1 96 ? 17.25 4.332 5.098 1 92.62 96 ASP A CA 1
ATOM 683 C C . ASP A 1 96 ? 15.922 4.898 5.594 1 92.62 96 ASP A C 1
ATOM 685 O O . ASP A 1 96 ? 14.883 4.238 5.496 1 92.62 96 ASP A O 1
ATOM 689 N N . SER A 1 97 ? 15.938 6.121 6.059 1 91.44 97 SER A N 1
ATOM 690 C CA . SER A 1 97 ? 14.781 6.699 6.742 1 91.44 97 SER A CA 1
ATOM 691 C C . SER A 1 97 ? 13.734 7.18 5.746 1 91.44 97 SER A C 1
ATOM 693 O O . SER A 1 97 ? 12.633 7.59 6.137 1 91.44 97 SER A O 1
ATOM 695 N N . ARG A 1 98 ? 14.062 7.152 4.492 1 92.88 98 ARG A N 1
ATOM 696 C CA . ARG A 1 98 ? 13.078 7.555 3.49 1 92.88 98 ARG A CA 1
ATOM 697 C C . ARG A 1 98 ? 11.969 6.52 3.365 1 92.88 98 ARG A C 1
ATOM 699 O O . ARG A 1 98 ? 12.227 5.312 3.369 1 92.88 98 ARG A O 1
ATOM 706 N N . CYS A 1 99 ? 10.75 6.949 3.33 1 93.25 99 CYS A N 1
ATOM 707 C CA . CYS A 1 99 ? 9.578 6.09 3.209 1 93.25 99 CYS A CA 1
ATOM 708 C C . CYS A 1 99 ? 8.461 6.801 2.453 1 93.25 99 CYS A C 1
ATOM 710 O O . CYS A 1 99 ? 8.547 8 2.199 1 93.25 99 CYS A O 1
ATOM 712 N N . SER A 1 100 ? 7.539 6.094 2.055 1 93.12 100 SER A N 1
ATOM 713 C CA . SER A 1 100 ? 6.312 6.672 1.521 1 93.12 100 SER A CA 1
ATOM 714 C C . SER A 1 100 ? 5.082 5.992 2.109 1 93.12 100 SER A C 1
ATOM 716 O O . SER A 1 100 ? 5.094 4.785 2.363 1 93.12 100 SER A O 1
ATOM 718 N N . LEU A 1 101 ? 4.109 6.758 2.379 1 92.62 101 LEU A N 1
ATOM 719 C CA . LEU A 1 101 ? 2.803 6.289 2.824 1 92.62 101 LEU A CA 1
ATOM 720 C C . LEU A 1 101 ? 1.775 6.398 1.702 1 92.62 101 LEU A C 1
ATOM 722 O O . LEU A 1 101 ? 1.575 7.477 1.14 1 92.62 101 LEU A O 1
ATOM 726 N N . THR A 1 102 ? 1.206 5.281 1.383 1 94.31 102 THR A N 1
ATOM 727 C CA . THR A 1 102 ? 0.2 5.258 0.326 1 94.31 102 THR A CA 1
ATOM 728 C C . THR A 1 102 ? -1.188 5.004 0.906 1 94.31 102 THR A C 1
ATOM 730 O O . THR A 1 102 ? -1.374 4.074 1.697 1 94.31 102 THR A O 1
ATOM 733 N N . LEU A 1 103 ? -2.121 5.859 0.527 1 91.88 103 LEU A N 1
ATOM 734 C CA . LEU A 1 103 ? -3.516 5.777 0.943 1 91.88 103 LEU A CA 1
ATOM 735 C C . LEU A 1 103 ? -4.441 5.699 -0.266 1 91.88 103 LEU A C 1
ATOM 737 O O . LEU A 1 103 ? -4.152 6.285 -1.312 1 91.88 103 LEU A O 1
ATOM 741 N N . SER A 1 104 ? -5.48 4.934 -0.126 1 90.69 104 SER A N 1
ATOM 742 C CA . SER A 1 104 ? -6.477 4.836 -1.185 1 90.69 104 SER A CA 1
ATOM 743 C C . SER A 1 104 ? -7.887 5.035 -0.635 1 90.69 104 SER A C 1
ATOM 745 O O . SER A 1 104 ? -8.258 4.434 0.377 1 90.69 104 SER A O 1
ATOM 747 N N . GLU A 1 105 ? -8.656 5.855 -1.316 1 88.81 105 GLU A N 1
ATOM 748 C CA . GLU A 1 105 ? -10.062 6.047 -0.964 1 88.81 105 GLU A CA 1
ATOM 749 C C . GLU A 1 105 ? -10.852 4.754 -1.121 1 88.81 105 GLU A C 1
ATOM 751 O O . GLU A 1 105 ? -11.883 4.57 -0.47 1 88.81 105 GLU A O 1
ATOM 756 N N . ALA A 1 106 ? -10.391 3.842 -1.958 1 86.5 106 ALA A N 1
ATOM 757 C CA . ALA A 1 106 ? -11.055 2.555 -2.166 1 86.5 106 ALA A CA 1
ATOM 758 C C . ALA A 1 106 ? -11.211 1.798 -0.85 1 86.5 106 ALA A C 1
ATOM 760 O O . ALA A 1 106 ? -12.172 1.049 -0.667 1 86.5 106 ALA A O 1
ATOM 761 N N . SER A 1 107 ? -10.297 2.029 0.037 1 86.12 107 SER A N 1
ATOM 762 C CA . SER A 1 107 ? -10.344 1.329 1.316 1 86.12 107 SER A CA 1
ATOM 763 C C . SER A 1 107 ? -11.445 1.887 2.213 1 86.12 107 SER A C 1
ATOM 765 O O . SER A 1 107 ? -11.836 1.247 3.189 1 86.12 107 SER A O 1
ATOM 767 N N . LEU A 1 108 ? -11.836 3.117 1.91 1 83.44 108 LEU A N 1
ATOM 768 C CA . LEU A 1 108 ? -12.867 3.762 2.709 1 83.44 108 LEU A CA 1
ATOM 769 C C . LEU A 1 108 ? -14.258 3.348 2.232 1 83.44 108 LEU A C 1
ATOM 771 O O . LEU A 1 108 ? -15.242 3.525 2.951 1 83.44 108 LEU A O 1
ATOM 775 N N . GLY A 1 109 ? -14.32 2.816 0.969 1 79.75 109 GLY A N 1
ATOM 776 C CA . GLY A 1 109 ? -15.609 2.43 0.415 1 79.75 109 GLY A CA 1
ATOM 777 C C . GLY A 1 109 ? -16.391 3.604 -0.138 1 79.75 109 GLY A C 1
ATOM 778 O O . GLY A 1 109 ? -17.578 3.473 -0.443 1 79.75 109 GLY A O 1
ATOM 779 N N . THR A 1 110 ? -15.812 4.773 -0.298 1 79.19 110 THR A N 1
ATOM 780 C CA . THR A 1 110 ? -16.547 5.973 -0.697 1 79.19 110 THR A CA 1
ATOM 781 C C . THR A 1 110 ? -16.391 6.223 -2.195 1 79.19 110 THR A C 1
ATOM 783 O O . THR A 1 110 ? -16.984 7.156 -2.736 1 79.19 110 THR A O 1
ATOM 786 N N . CYS A 1 111 ? -15.469 5.391 -2.863 1 76.94 111 CYS A N 1
ATOM 787 C CA . CYS A 1 111 ? -15.273 5.555 -4.297 1 76.94 111 CYS A CA 1
ATOM 788 C C . CYS A 1 111 ? -16.438 4.98 -5.082 1 76.94 111 CYS A C 1
ATOM 790 O O . CYS A 1 111 ? -16.641 5.316 -6.254 1 76.94 111 CYS A O 1
ATOM 792 N N . GLY A 1 112 ? -17.328 4.281 -4.449 1 68.75 112 GLY A N 1
ATOM 793 C CA . GLY A 1 112 ? -18.359 3.566 -5.18 1 68.75 112 GLY A CA 1
ATOM 794 C C . GLY A 1 112 ? -17.844 2.365 -5.941 1 68.75 112 GLY A C 1
ATOM 795 O O . GLY A 1 112 ? -16.922 1.688 -5.484 1 68.75 112 GLY A O 1
ATOM 796 N N . SER A 1 113 ? -18.391 1.937 -7.086 1 65.56 113 SER A N 1
ATOM 797 C CA . SER A 1 113 ? -18.031 0.761 -7.867 1 65.56 113 SER A CA 1
ATOM 798 C C . SER A 1 113 ? -16.906 1.081 -8.852 1 65.56 113 SER A C 1
ATOM 800 O O . SER A 1 113 ? -16.719 0.374 -9.844 1 65.56 113 SER A O 1
ATOM 802 N N . VAL A 1 114 ? -16.219 2.166 -8.453 1 61.19 114 VAL A N 1
ATOM 803 C CA . VAL A 1 114 ? -15.234 2.602 -9.43 1 61.19 114 VAL A CA 1
ATOM 804 C C . VAL A 1 114 ? -13.906 1.899 -9.164 1 61.19 114 VAL A C 1
ATOM 806 O O . VAL A 1 114 ? -13.602 1.534 -8.023 1 61.19 114 VAL A O 1
ATOM 809 N N . ASP A 1 115 ? -13.195 1.582 -10.273 1 65.88 115 ASP A N 1
ATOM 810 C CA . ASP A 1 115 ? -11.828 1.072 -10.219 1 65.88 115 ASP A CA 1
ATOM 811 C C . ASP A 1 115 ? -10.93 1.99 -9.391 1 65.88 115 ASP A C 1
ATOM 813 O O . ASP A 1 115 ? -10.992 3.213 -9.523 1 65.88 115 ASP A O 1
ATOM 817 N N . PRO A 1 116 ? -10.328 1.452 -8.359 1 68.88 116 PRO A N 1
ATOM 818 C CA . PRO A 1 116 ? -9.453 2.271 -7.52 1 68.88 116 PRO A CA 1
ATOM 819 C C . PRO A 1 116 ? -8.461 3.102 -8.328 1 68.88 116 PRO A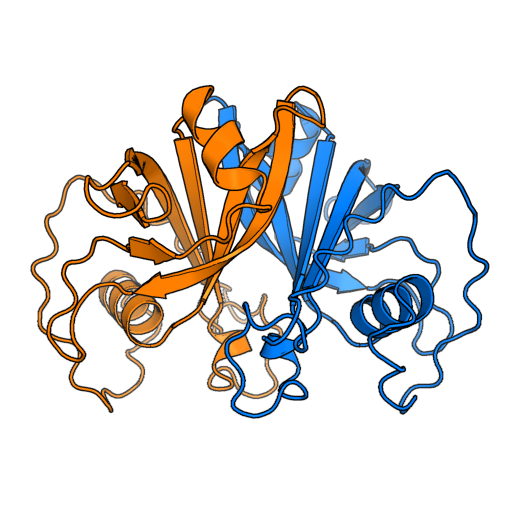 C 1
ATOM 821 O O . PRO A 1 116 ? -7.902 4.078 -7.82 1 68.88 116 PRO A O 1
ATOM 824 N N . GLU A 1 117 ? -8.203 2.668 -9.594 1 67.12 117 GLU A N 1
ATOM 825 C CA . GLU A 1 117 ? -7.297 3.443 -10.438 1 67.12 117 GLU A CA 1
ATOM 826 C C . GLU A 1 117 ? -8.055 4.535 -11.195 1 67.12 117 GLU A C 1
ATOM 828 O O . GLU A 1 117 ? -7.441 5.355 -11.883 1 67.12 117 GLU A O 1
ATOM 833 N N . ASN A 1 118 ? -9.383 4.406 -10.969 1 66.69 118 ASN A N 1
ATOM 834 C CA . ASN A 1 118 ? -10.164 5.496 -11.539 1 66.69 118 ASN A CA 1
ATOM 835 C C . ASN A 1 118 ? -9.828 6.832 -10.883 1 66.69 118 ASN A C 1
ATOM 837 O O . ASN A 1 118 ? -9.789 6.934 -9.656 1 66.69 118 ASN A O 1
ATOM 841 N N . PRO A 1 119 ? -9.578 7.801 -11.664 1 66.56 119 PRO A N 1
ATOM 842 C CA . PRO A 1 119 ? -9.133 9.086 -11.109 1 66.56 119 PRO A CA 1
ATOM 843 C C . PRO A 1 119 ? -10.125 9.672 -10.109 1 66.56 119 PRO A C 1
ATOM 845 O O . PRO A 1 119 ? -9.758 10.547 -9.32 1 66.56 119 PRO A O 1
ATOM 848 N N . THR A 1 120 ? -11.32 9.219 -10.141 1 67.88 120 THR A N 1
ATOM 849 C CA . THR A 1 120 ? -12.297 9.758 -9.195 1 67.88 120 THR A CA 1
ATOM 850 C C . THR A 1 120 ? -12.156 9.094 -7.832 1 67.88 120 THR A C 1
ATOM 852 O O . THR A 1 120 ? -12.695 9.586 -6.84 1 67.88 120 THR A O 1
ATOM 855 N N . CYS A 1 121 ? -11.477 8.094 -7.77 1 82.25 121 CYS A N 1
ATOM 856 C CA . CYS A 1 121 ? -11.125 7.465 -6.5 1 82.25 121 CYS A CA 1
ATOM 857 C C . CYS A 1 121 ? -9.758 7.93 -6.016 1 82.25 121 CYS A C 1
ATOM 859 O O . CYS A 1 121 ? -8.734 7.609 -6.621 1 82.25 121 CYS A O 1
ATOM 861 N N . ALA A 1 122 ? -9.773 8.75 -5.035 1 86.06 122 ALA A N 1
ATOM 862 C CA . ALA A 1 122 ? -8.57 9.461 -4.605 1 86.06 122 ALA A CA 1
ATOM 863 C C . ALA A 1 122 ? -7.492 8.484 -4.141 1 86.06 122 ALA A C 1
ATOM 865 O O . ALA A 1 122 ? -7.793 7.473 -3.504 1 86.06 122 ALA A O 1
ATOM 866 N N . ARG A 1 123 ? -6.34 8.727 -4.57 1 88.25 123 ARG A N 1
ATOM 867 C CA . ARG A 1 123 ? -5.137 8.062 -4.082 1 88.25 123 ARG A CA 1
ATOM 868 C C . ARG A 1 123 ? -4.082 9.078 -3.656 1 88.25 123 ARG A C 1
ATOM 870 O O . ARG A 1 123 ? -3.967 10.148 -4.254 1 88.25 123 ARG A O 1
ATOM 877 N N . LEU A 1 124 ? -3.326 8.711 -2.625 1 88.5 124 LEU A N 1
ATOM 878 C CA . LEU A 1 124 ? -2.336 9.625 -2.064 1 88.5 124 LEU A CA 1
ATOM 879 C C . LEU A 1 124 ? -1.059 8.883 -1.691 1 88.5 124 LEU A C 1
ATOM 881 O O . LEU A 1 124 ? -1.113 7.801 -1.101 1 88.5 124 LEU A O 1
ATOM 885 N N . THR A 1 125 ? 0 9.336 -2.215 1 91.5 125 THR A N 1
ATOM 886 C CA . THR A 1 125 ? 1.298 8.898 -1.716 1 91.5 125 THR A CA 1
ATOM 887 C C . THR A 1 125 ? 2.07 10.07 -1.113 1 91.5 125 THR A C 1
ATOM 889 O O . THR A 1 125 ? 2.289 11.086 -1.777 1 91.5 125 THR A O 1
ATOM 892 N N . LEU A 1 126 ? 2.416 9.969 0.106 1 89.06 126 LEU A N 1
ATOM 893 C CA . LEU A 1 126 ? 3.246 10.922 0.829 1 89.06 126 LEU A CA 1
ATOM 894 C C . LEU A 1 126 ? 4.664 10.391 1.008 1 89.06 126 LEU A C 1
ATOM 896 O O . LEU A 1 126 ? 4.852 9.281 1.511 1 89.06 126 LEU A O 1
ATOM 900 N N . SER A 1 127 ? 5.574 11.094 0.479 1 91.38 127 SER A N 1
ATOM 901 C CA . SER A 1 127 ? 6.977 10.719 0.635 1 91.38 127 SER A CA 1
ATOM 902 C C . SER A 1 127 ? 7.68 11.609 1.652 1 91.38 127 SER A C 1
ATOM 904 O O . SER A 1 127 ? 7.453 12.82 1.685 1 91.38 127 SER A O 1
ATOM 906 N N . GLY A 1 128 ? 8.461 10.953 2.439 1 89 128 GLY A N 1
ATOM 907 C CA . GLY A 1 128 ? 9.188 11.711 3.447 1 89 128 GLY A CA 1
ATOM 908 C C . GLY A 1 128 ? 10.211 10.875 4.191 1 89 128 GLY A C 1
ATOM 909 O O . GLY A 1 128 ? 10.68 9.852 3.686 1 89 128 GLY A O 1
ATOM 910 N N . LYS A 1 129 ? 10.641 11.445 5.262 1 89.25 129 LYS A N 1
ATOM 911 C CA . LYS A 1 129 ? 11.602 10.773 6.137 1 89.25 129 LYS A CA 1
ATOM 912 C C . LYS A 1 129 ? 10.984 10.477 7.5 1 89.25 129 LYS A C 1
ATOM 914 O O . LYS A 1 129 ? 10.234 11.297 8.039 1 89.25 129 LYS A O 1
ATOM 919 N N . THR A 1 130 ? 11.289 9.242 7.91 1 85.12 130 THR A N 1
ATOM 920 C CA . THR A 1 130 ? 10.75 8.844 9.203 1 85.12 130 THR A CA 1
ATOM 921 C C . THR A 1 130 ? 11.781 9.039 10.305 1 85.12 130 THR A C 1
ATOM 923 O O . THR A 1 130 ? 12.992 9.008 10.047 1 85.12 130 THR A O 1
ATOM 926 N N . GLY A 1 131 ? 11.344 9.375 11.391 1 76.38 131 GLY A N 1
ATOM 927 C CA . GLY A 1 131 ? 12.117 9.438 12.625 1 76.38 131 GLY A CA 1
ATOM 928 C C . GLY A 1 131 ? 11.453 8.719 13.781 1 76.38 131 GLY A C 1
ATOM 929 O O . GLY A 1 131 ? 10.25 8.445 13.742 1 76.38 131 GLY A O 1
ATOM 930 N N . ARG A 1 132 ? 12.273 8.055 14.633 1 69.25 132 ARG A N 1
ATOM 931 C CA . ARG A 1 132 ? 11.719 7.41 15.812 1 69.25 132 ARG A CA 1
ATOM 932 C C . ARG A 1 132 ? 11.133 8.438 16.781 1 69.25 132 ARG A C 1
ATOM 934 O O . ARG A 1 132 ? 11.711 9.508 16.984 1 69.25 132 ARG A O 1
ATOM 941 N N . SER A 1 133 ? 9.82 8.273 16.984 1 62.75 133 SER A N 1
ATOM 942 C CA . SER A 1 133 ? 9.234 9.188 17.969 1 62.75 133 SER A CA 1
ATOM 943 C C . SER A 1 133 ? 9.367 8.641 19.375 1 62.75 133 SER A C 1
ATOM 945 O O . SER A 1 133 ? 9.445 7.426 19.578 1 62.75 133 SER A O 1
ATOM 947 N N . GLY A 1 134 ? 10.414 9.086 20.094 1 55.34 134 GLY A N 1
ATOM 948 C CA . GLY A 1 134 ? 10.844 8.859 21.469 1 55.34 134 GLY A CA 1
ATOM 949 C C . GLY A 1 134 ? 9.977 7.852 22.203 1 55.34 134 GLY A C 1
ATOM 950 O O . GLY A 1 134 ? 10.336 7.402 23.297 1 55.34 134 GLY A O 1
ATOM 951 N N . THR A 1 135 ? 8.75 7.949 21.922 1 50.78 135 THR A N 1
ATOM 952 C CA . THR A 1 135 ? 8.086 7.125 22.938 1 50.78 135 THR A CA 1
ATOM 953 C C . THR A 1 135 ? 8.43 5.648 22.734 1 50.78 135 THR A C 1
ATOM 955 O O . THR A 1 135 ? 9.242 5.09 23.469 1 50.78 135 THR A O 1
ATOM 958 N N . ASN A 1 136 ? 7.496 4.812 22.516 1 47.72 136 ASN A N 1
ATOM 959 C CA . ASN A 1 136 ? 7.75 3.381 22.391 1 47.72 136 ASN A CA 1
ATOM 960 C C . ASN A 1 136 ? 8.164 3.006 20.969 1 47.72 136 ASN A C 1
ATOM 962 O O . ASN A 1 136 ? 7.828 3.711 20.016 1 47.72 136 ASN A O 1
ATOM 966 N N . GLY A 1 137 ? 9.414 2.697 20.734 1 48.94 137 GLY A N 1
ATOM 967 C CA . GLY A 1 137 ? 10.195 2.184 19.625 1 48.94 137 GLY A CA 1
ATOM 968 C C . GLY A 1 137 ? 9.375 1.983 18.359 1 48.94 137 GLY A C 1
ATOM 969 O O . GLY A 1 137 ? 9.922 1.721 17.281 1 48.94 137 GLY A O 1
ATOM 970 N N . PHE A 1 138 ? 8.016 2.111 18.547 1 56.31 138 PHE A N 1
ATOM 971 C CA . PHE A 1 138 ? 7.215 1.639 17.438 1 56.31 138 PHE A CA 1
ATOM 972 C C . PHE A 1 138 ? 6.457 2.793 16.781 1 56.31 138 PHE A C 1
ATOM 974 O O . PHE A 1 138 ? 5.609 2.576 15.914 1 56.31 138 PHE A O 1
ATOM 981 N N . SER A 1 139 ? 6.824 3.986 17.25 1 60.44 139 SER A N 1
ATOM 982 C CA . SER A 1 139 ? 6.117 5.094 16.609 1 60.44 139 SER A CA 1
ATOM 983 C C . SER A 1 139 ? 7.023 5.836 15.633 1 60.44 139 SER A C 1
ATOM 985 O O . SER A 1 139 ? 8.141 6.223 15.992 1 60.44 139 SER A O 1
ATOM 987 N N . ILE A 1 140 ? 6.789 5.762 14.391 1 65.31 140 ILE A N 1
ATOM 988 C CA . ILE A 1 140 ? 7.5 6.43 13.305 1 65.31 140 ILE A CA 1
ATOM 989 C C . ILE A 1 140 ? 6.648 7.578 12.758 1 65.31 140 ILE A C 1
ATOM 991 O O . ILE A 1 140 ? 5.434 7.438 12.602 1 65.31 140 ILE A O 1
ATOM 995 N N . SER A 1 141 ? 7.297 8.812 12.789 1 68.56 141 SER A N 1
ATOM 996 C CA . SER A 1 141 ? 6.637 9.953 12.172 1 68.56 141 SER A CA 1
ATOM 997 C C . SER A 1 141 ? 7.125 10.164 10.742 1 68.56 141 SER A C 1
ATOM 999 O O . SER A 1 141 ? 8.297 9.938 10.438 1 68.56 141 SER A O 1
ATOM 1001 N N . LEU A 1 142 ? 6.203 10.445 9.867 1 71.44 142 LEU A N 1
ATOM 1002 C CA . LEU A 1 142 ? 6.539 10.758 8.477 1 71.44 142 LEU A CA 1
ATOM 1003 C C . LEU A 1 142 ? 6.391 12.242 8.195 1 71.44 142 LEU A C 1
ATOM 1005 O O . LEU A 1 142 ? 5.336 12.828 8.461 1 71.44 142 LEU A O 1
ATOM 1009 N N . THR A 1 143 ? 7.566 12.891 7.875 1 66 143 THR A N 1
ATOM 1010 C CA . THR A 1 143 ? 7.59 14.289 7.477 1 66 143 THR A CA 1
ATOM 1011 C C . THR A 1 143 ? 7.812 14.422 5.973 1 66 143 THR A C 1
ATOM 1013 O O . THR A 1 143 ? 8.602 13.68 5.391 1 66 143 THR A O 1
ATOM 1016 N N . PHE A 1 144 ? 6.93 15.094 5.32 1 61.66 144 PHE A N 1
ATOM 1017 C CA . PHE A 1 144 ? 6.969 15.203 3.865 1 61.66 144 PHE A CA 1
ATOM 1018 C C . PHE A 1 144 ? 7.59 16.531 3.439 1 61.66 144 PHE A C 1
ATOM 1020 O O . PHE A 1 144 ? 7.578 17.5 4.199 1 61.66 144 PHE A O 1
ATOM 1027 N N . MET B 1 1 ? -4.762 -11.945 23.984 1 19.03 1 MET B N 1
ATOM 1028 C CA . MET B 1 1 ? -3.42 -11.727 23.453 1 19.03 1 MET B CA 1
ATOM 1029 C C . MET B 1 1 ? -3.357 -12.086 21.969 1 19.03 1 MET B C 1
ATOM 1031 O O . MET B 1 1 ? -3.25 -13.258 21.625 1 19.03 1 MET B O 1
ATOM 1035 N N . ALA B 1 2 ? -4.172 -11.391 21.156 1 23.66 2 ALA B N 1
ATOM 1036 C CA . ALA B 1 2 ? -4.414 -11.773 19.766 1 23.66 2 ALA B CA 1
ATOM 1037 C C . ALA B 1 2 ? -3.135 -11.672 18.938 1 23.66 2 ALA B C 1
ATOM 1039 O O . ALA B 1 2 ? -2.496 -10.617 18.891 1 23.66 2 ALA B O 1
ATOM 1040 N N . THR B 1 3 ? -2.344 -12.828 18.797 1 21.39 3 THR B N 1
ATOM 1041 C CA . THR B 1 3 ? -1.053 -13.047 18.156 1 21.39 3 THR B CA 1
ATOM 1042 C C . THR B 1 3 ? -1.109 -12.656 16.672 1 21.39 3 THR B C 1
ATOM 1044 O O . THR B 1 3 ? -1.968 -13.141 15.938 1 21.39 3 THR B O 1
ATOM 1047 N N . ALA B 1 4 ? -0.949 -11.445 16.406 1 27.25 4 ALA B N 1
ATOM 1048 C CA . ALA B 1 4 ? -0.907 -10.992 15.023 1 27.25 4 ALA B CA 1
ATOM 1049 C C . ALA B 1 4 ? 0.153 -11.758 14.227 1 27.25 4 ALA B C 1
ATOM 1051 O O . ALA B 1 4 ? 1.308 -11.844 14.656 1 27.25 4 ALA B O 1
ATOM 1052 N N . VAL B 1 5 ? -0.207 -12.883 13.492 1 25.05 5 VAL B N 1
ATOM 1053 C CA . VAL B 1 5 ? 0.708 -13.719 12.727 1 25.05 5 VAL B CA 1
ATOM 1054 C C . VAL B 1 5 ? 1.237 -12.945 11.523 1 25.05 5 VAL B C 1
ATOM 1056 O O . VAL B 1 5 ? 0.46 -12.383 10.75 1 25.05 5 VAL B O 1
ATOM 1059 N N . THR B 1 6 ? 2.25 -12.195 11.609 1 26.92 6 THR B N 1
ATOM 1060 C CA . THR B 1 6 ? 2.961 -11.656 10.461 1 26.92 6 THR B CA 1
ATOM 1061 C C . THR B 1 6 ? 3.482 -12.781 9.57 1 26.9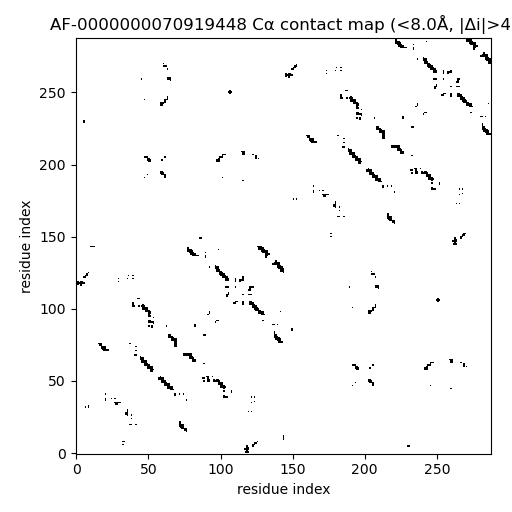2 6 THR B C 1
ATOM 1063 O O . THR B 1 6 ? 4.277 -13.609 10.008 1 26.92 6 THR B O 1
ATOM 1066 N N . ILE B 1 7 ? 2.652 -13.18 8.648 1 27.48 7 ILE B N 1
ATOM 1067 C CA . ILE B 1 7 ? 3.145 -14.234 7.773 1 27.48 7 ILE B CA 1
ATOM 1068 C C . ILE B 1 7 ? 4.09 -13.648 6.73 1 27.48 7 ILE B C 1
ATOM 1070 O O . ILE B 1 7 ? 3.703 -12.766 5.957 1 27.48 7 ILE B O 1
ATOM 1074 N N . THR B 1 8 ? 5.273 -13.492 6.973 1 27.66 8 THR B N 1
ATOM 1075 C CA . THR B 1 8 ? 6.27 -13.25 5.938 1 27.66 8 THR B CA 1
ATOM 1076 C C . THR B 1 8 ? 6.473 -14.492 5.074 1 27.66 8 THR B C 1
ATOM 1078 O O . THR B 1 8 ? 6.887 -15.539 5.574 1 27.66 8 THR B O 1
ATOM 1081 N N . ILE B 1 9 ? 5.688 -14.609 4.121 1 28 9 ILE B N 1
ATOM 1082 C CA . ILE B 1 9 ? 5.898 -15.773 3.262 1 28 9 ILE B CA 1
ATOM 1083 C C . ILE B 1 9 ? 7.047 -15.492 2.295 1 28 9 ILE B C 1
ATOM 1085 O O . ILE B 1 9 ? 6.992 -14.539 1.515 1 28 9 ILE B O 1
ATOM 1089 N N . THR B 1 10 ? 8.234 -15.828 2.697 1 26.92 10 THR B N 1
ATOM 1090 C CA . THR B 1 10 ? 9.289 -15.969 1.696 1 26.92 10 THR B CA 1
ATOM 1091 C C . THR B 1 10 ? 8.938 -17.062 0.7 1 26.92 10 THR B C 1
ATOM 1093 O O . THR B 1 10 ? 8.852 -18.25 1.068 1 26.92 10 THR B O 1
ATOM 1096 N N . LEU B 1 11 ? 8.18 -16.688 -0.235 1 29.19 11 LEU B N 1
ATOM 1097 C CA . LEU B 1 11 ? 7.723 -17.703 -1.179 1 29.19 11 LEU B CA 1
ATOM 1098 C C . LEU B 1 11 ? 8.891 -18.234 -1.995 1 29.19 11 LEU B C 1
ATOM 1100 O O . LEU B 1 11 ? 9.547 -17.5 -2.727 1 29.19 11 LEU B O 1
ATOM 1104 N N . ALA B 1 12 ? 9.555 -19.297 -1.466 1 28.12 12 ALA B N 1
ATOM 1105 C CA . ALA B 1 12 ? 10.289 -20.141 -2.398 1 28.12 12 ALA B CA 1
ATOM 1106 C C . ALA B 1 12 ? 9.469 -20.422 -3.654 1 28.12 12 ALA B C 1
ATOM 1108 O O . ALA B 1 12 ? 8.242 -20.359 -3.625 1 28.12 12 ALA B O 1
ATOM 1109 N N . MET B 1 13 ? 10.117 -20.812 -4.84 1 30.14 13 MET B N 1
ATOM 1110 C CA . MET B 1 13 ? 9.609 -21.078 -6.18 1 30.14 13 MET B CA 1
ATOM 1111 C C . MET B 1 13 ? 8.375 -21.984 -6.121 1 30.14 13 MET B C 1
ATOM 1113 O O . MET B 1 13 ? 8.383 -23.094 -6.656 1 30.14 13 MET B O 1
ATOM 1117 N N . LEU B 1 14 ? 7.73 -22.141 -4.984 1 30.95 14 LEU B N 1
ATOM 1118 C CA . LEU B 1 14 ? 6.676 -23.125 -5.191 1 30.95 14 LEU B CA 1
ATOM 1119 C C . LEU B 1 14 ? 5.582 -22.578 -6.102 1 30.95 14 LEU B C 1
ATOM 1121 O O . LEU B 1 14 ? 5.008 -21.516 -5.816 1 30.95 14 LEU B O 1
ATOM 1125 N N . VAL B 1 15 ? 5.66 -23.047 -7.367 1 29.17 15 VAL B N 1
ATOM 1126 C CA . VAL B 1 15 ? 4.578 -22.938 -8.336 1 29.17 15 VAL B CA 1
ATOM 1127 C C . VAL B 1 15 ? 3.25 -23.281 -7.672 1 29.17 15 VAL B C 1
ATOM 1129 O O . VAL B 1 15 ? 3.018 -24.438 -7.312 1 29.17 15 VAL B O 1
ATOM 1132 N N . ILE B 1 16 ? 2.895 -22.625 -6.664 1 32.41 16 ILE B N 1
ATOM 1133 C CA . ILE B 1 16 ? 1.561 -22.969 -6.184 1 32.41 16 ILE B CA 1
ATOM 1134 C C . ILE B 1 16 ? 0.557 -22.875 -7.328 1 32.41 16 ILE B C 1
ATOM 1136 O O . ILE B 1 16 ? 0.401 -21.812 -7.938 1 32.41 16 ILE B O 1
ATOM 1140 N N . CYS B 1 17 ? 0.507 -24.016 -8.039 1 31.09 17 CYS B N 1
ATOM 1141 C CA . CYS B 1 17 ? -0.611 -24.281 -8.938 1 31.09 17 CYS B CA 1
ATOM 1142 C C . CYS B 1 17 ? -1.919 -23.766 -8.352 1 31.09 17 CYS B C 1
ATOM 1144 O O . CYS B 1 17 ? -2.146 -23.859 -7.148 1 31.09 17 CYS B O 1
ATOM 1146 N N . ALA B 1 18 ? -2.564 -22.844 -9.117 1 33.38 18 ALA B N 1
ATOM 1147 C CA . ALA B 1 18 ? -3.838 -22.125 -9.086 1 33.38 18 ALA B CA 1
ATOM 1148 C C . ALA B 1 18 ? -4.973 -23.062 -8.656 1 33.38 18 ALA B C 1
ATOM 1150 O O . ALA B 1 18 ? -5.391 -23.938 -9.422 1 33.38 18 ALA B O 1
ATOM 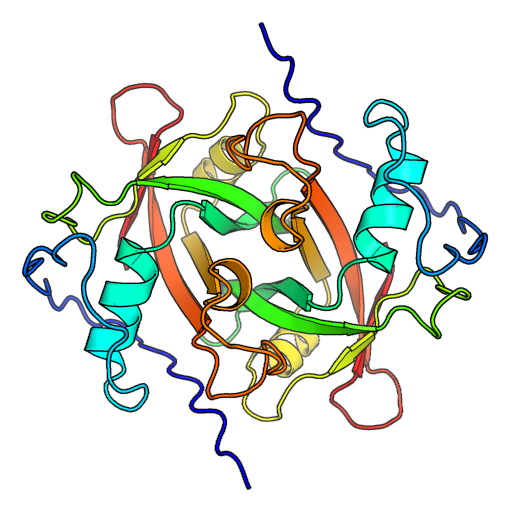1151 N N . SER B 1 19 ? -4.922 -23.906 -7.664 1 33.75 19 SER B N 1
ATOM 1152 C CA . SER B 1 19 ? -6.32 -24.266 -7.461 1 33.75 19 SER B CA 1
ATOM 1153 C C . SER B 1 19 ? -7.219 -23.031 -7.5 1 33.75 19 SER B C 1
ATOM 1155 O O . SER B 1 19 ? -6.926 -22.016 -6.859 1 33.75 19 SER B O 1
ATOM 1157 N N . GLY B 1 20 ? -7.867 -22.797 -8.664 1 33.75 20 GLY B N 1
ATOM 1158 C CA . GLY B 1 20 ? -8.805 -21.75 -9.023 1 33.75 20 GLY B CA 1
ATOM 1159 C C . GLY B 1 20 ? -9.648 -21.266 -7.852 1 33.75 20 GLY B C 1
ATOM 1160 O O . GLY B 1 20 ? -10.336 -22.078 -7.211 1 33.75 20 GLY B O 1
ATOM 1161 N N . ALA B 1 21 ? -9.25 -20.375 -7.086 1 38.34 21 ALA B N 1
ATOM 1162 C CA . ALA B 1 21 ? -10.156 -19.812 -6.09 1 38.34 21 ALA B CA 1
ATOM 1163 C C . ALA B 1 21 ? -11.539 -19.578 -6.691 1 38.34 21 ALA B C 1
ATOM 1165 O O . ALA B 1 21 ? -11.664 -19.031 -7.785 1 38.34 21 ALA B O 1
ATOM 1166 N N . VAL B 1 22 ? -12.477 -20.484 -6.504 1 40.53 22 VAL B N 1
ATOM 1167 C CA . VAL B 1 22 ? -13.883 -20.297 -6.816 1 40.53 22 VAL B CA 1
ATOM 1168 C C . VAL B 1 22 ? -14.336 -18.906 -6.367 1 40.53 22 VAL B C 1
ATOM 1170 O O . VAL B 1 22 ? -14.062 -18.484 -5.234 1 40.53 22 VAL B O 1
ATOM 1173 N N . PRO B 1 23 ? -14.602 -17.969 -7.184 1 44.22 23 PRO B N 1
ATOM 1174 C CA . PRO B 1 23 ? -15.469 -16.859 -6.777 1 44.22 23 PRO B CA 1
ATOM 1175 C C . PRO B 1 23 ? -16.484 -17.25 -5.707 1 44.22 23 PRO B C 1
ATOM 1177 O O . PRO B 1 23 ? -17.109 -18.312 -5.812 1 44.22 23 PRO B O 1
ATOM 1180 N N . GLY B 1 24 ? -16.297 -16.734 -4.516 1 52.28 24 GLY B N 1
ATOM 1181 C CA . GLY B 1 24 ? -17.203 -17.109 -3.441 1 52.28 24 GLY B CA 1
ATOM 1182 C C . GLY B 1 24 ? -16.547 -17.984 -2.387 1 52.28 24 GLY B C 1
ATOM 1183 O O . GLY B 1 24 ? -17.25 -18.625 -1.594 1 52.28 24 GLY B O 1
ATOM 1184 N N . SER B 1 25 ? -15.203 -18.219 -2.738 1 62.47 25 SER B N 1
ATOM 1185 C CA . SER B 1 25 ? -14.695 -19.156 -1.743 1 62.47 25 SER B CA 1
ATOM 1186 C C . SER B 1 25 ? -14.617 -18.516 -0.363 1 62.47 25 SER B C 1
ATOM 1188 O O . SER B 1 25 ? -14.438 -17.297 -0.25 1 62.47 25 SER B O 1
ATOM 1190 N N . SER B 1 26 ? -14.992 -19.219 0.577 1 78.75 26 SER B N 1
ATOM 1191 C CA . SER B 1 26 ? -15.023 -18.844 1.983 1 78.75 26 SER B CA 1
ATOM 1192 C C . SER B 1 26 ? -13.625 -18.484 2.49 1 78.75 26 SER B C 1
ATOM 1194 O O . SER B 1 26 ? -12.625 -19 1.985 1 78.75 26 SER B O 1
ATOM 1196 N N . ARG B 1 27 ? -13.516 -17.453 3.154 1 84.44 27 ARG B N 1
ATOM 1197 C CA . ARG B 1 27 ? -12.297 -17.062 3.85 1 84.44 27 ARG B CA 1
ATOM 1198 C C . ARG B 1 27 ? -11.648 -18.266 4.531 1 84.44 27 ARG B C 1
ATOM 1200 O O . ARG B 1 27 ? -12.297 -18.969 5.312 1 84.44 27 ARG B O 1
ATOM 1207 N N . PRO B 1 28 ? -10.477 -18.531 4.133 1 86.75 28 PRO B N 1
ATOM 1208 C CA . PRO B 1 28 ? -9.797 -19.672 4.77 1 86.75 28 PRO B CA 1
ATOM 1209 C C . PRO B 1 28 ? -9.477 -19.406 6.242 1 86.75 28 PRO B C 1
ATOM 1211 O O . PRO B 1 28 ? -9.594 -18.266 6.711 1 86.75 28 PRO B O 1
ATOM 1214 N N . ASP B 1 29 ? -9.109 -20.562 6.926 1 82.81 29 ASP B N 1
ATOM 1215 C CA . ASP B 1 29 ? -8.555 -20.422 8.266 1 82.81 29 ASP B CA 1
ATOM 1216 C C . ASP B 1 29 ? -7.293 -19.562 8.25 1 82.81 29 ASP B C 1
ATOM 1218 O O . ASP B 1 29 ? -6.355 -19.844 7.496 1 82.81 29 ASP B O 1
ATOM 1222 N N . PRO B 1 30 ? -7.309 -18.516 9.008 1 79.12 30 PRO B N 1
ATOM 1223 C CA . PRO B 1 30 ? -6.164 -17.609 8.992 1 79.12 30 PRO B CA 1
ATOM 1224 C C . PRO B 1 30 ? -4.852 -18.312 9.336 1 79.12 30 PRO B C 1
ATOM 1226 O O . PRO B 1 30 ? -3.773 -17.812 9 1 79.12 30 PRO B O 1
ATOM 1229 N N . SER B 1 31 ? -4.965 -19.438 9.984 1 83.5 31 SER B N 1
ATOM 1230 C CA . SER B 1 31 ? -3.744 -20.156 10.344 1 83.5 31 SER B CA 1
ATOM 1231 C C . SER B 1 31 ? -3.141 -20.859 9.133 1 83.5 31 SER B C 1
ATOM 1233 O O . SER B 1 31 ? -1.975 -21.266 9.164 1 83.5 31 SER B O 1
ATOM 1235 N N . ASP B 1 32 ? -3.9 -21.078 8.148 1 84.94 32 ASP B N 1
ATOM 1236 C CA . ASP B 1 32 ? -3.4 -21.594 6.883 1 84.94 32 ASP B CA 1
ATOM 1237 C C . ASP B 1 32 ? -2.875 -20.469 5.992 1 84.94 32 ASP B C 1
ATOM 1239 O O . ASP B 1 32 ? -3.605 -19.953 5.145 1 84.94 32 ASP B O 1
ATOM 1243 N N . ALA B 1 33 ? -1.613 -20.156 6.133 1 83.62 33 ALA B N 1
ATOM 1244 C CA . ALA B 1 33 ? -1.024 -18.953 5.523 1 83.62 33 ALA B CA 1
ATOM 1245 C C . ALA B 1 33 ? -1.049 -19.062 4 1 83.62 33 ALA B C 1
ATOM 1247 O O . ALA B 1 33 ? -1.49 -18.125 3.32 1 83.62 33 ALA B O 1
ATOM 1248 N N . PRO B 1 34 ? -0.615 -20.266 3.459 1 83.25 34 PRO B N 1
ATOM 1249 C CA . PRO B 1 34 ? -0.623 -20.328 1.995 1 83.25 34 PRO B CA 1
ATOM 1250 C C . PRO B 1 34 ? -2.023 -20.188 1.404 1 83.25 34 PRO B C 1
ATOM 1252 O O . PRO B 1 34 ? -2.197 -19.5 0.395 1 83.25 34 PRO B O 1
ATOM 1255 N N . ALA B 1 35 ? -2.996 -20.766 2.074 1 83.75 35 ALA B N 1
ATOM 1256 C CA . ALA B 1 35 ? -4.367 -20.656 1.585 1 83.75 35 ALA B CA 1
ATOM 1257 C C . ALA B 1 35 ? -4.887 -19.234 1.707 1 83.75 35 ALA B C 1
ATOM 1259 O O . ALA B 1 35 ? -5.582 -18.734 0.814 1 83.75 35 ALA B O 1
ATOM 1260 N N . THR B 1 36 ? -4.57 -18.609 2.834 1 85.81 36 THR B N 1
ATOM 1261 C CA . THR B 1 36 ? -5 -17.234 3.051 1 85.81 36 THR B CA 1
ATOM 1262 C C . THR B 1 36 ? -4.367 -16.297 2.023 1 85.81 36 THR B C 1
ATOM 1264 O O . THR B 1 36 ? -5.031 -15.414 1.487 1 85.81 36 THR B O 1
ATOM 1267 N N . ALA B 1 37 ? -3.096 -16.547 1.723 1 85.88 37 ALA B N 1
ATOM 1268 C CA . ALA B 1 37 ? -2.402 -15.727 0.73 1 85.88 37 ALA B CA 1
ATOM 1269 C C . ALA B 1 37 ? -3.061 -15.852 -0.641 1 85.88 37 ALA B C 1
ATOM 1271 O O . ALA B 1 37 ? -3.338 -14.844 -1.298 1 85.88 37 ALA B O 1
ATOM 1272 N N . ARG B 1 38 ? -3.279 -17.047 -1.071 1 83 38 ARG B N 1
ATOM 1273 C CA . ARG B 1 38 ? -3.91 -17.266 -2.369 1 83 38 ARG B CA 1
ATOM 1274 C C . ARG B 1 38 ? -5.301 -16.641 -2.416 1 83 38 ARG B C 1
ATOM 1276 O O . ARG B 1 38 ? -5.684 -16.047 -3.426 1 83 38 ARG B O 1
ATOM 1283 N N . TRP B 1 39 ? -6.055 -16.828 -1.326 1 84.81 39 TRP B N 1
ATOM 1284 C CA . TRP B 1 39 ? -7.398 -16.266 -1.233 1 84.81 39 TRP B CA 1
ATOM 1285 C C . TRP B 1 39 ? -7.359 -14.742 -1.344 1 84.81 39 TRP B C 1
ATOM 1287 O O . TRP B 1 39 ? -8.141 -14.148 -2.092 1 84.81 39 TRP B O 1
ATOM 1297 N N . LEU B 1 40 ? -6.438 -14.133 -0.589 1 87.75 40 LEU B N 1
ATOM 1298 C CA . LEU B 1 40 ? -6.344 -12.672 -0.586 1 87.75 40 LEU B CA 1
ATOM 1299 C C . LEU B 1 40 ? -6 -12.148 -1.976 1 87.75 40 LEU B C 1
ATOM 1301 O O . LEU B 1 40 ? -6.578 -11.164 -2.434 1 87.75 40 LEU B O 1
ATOM 1305 N N . VAL B 1 41 ? -5.074 -12.789 -2.666 1 86.56 41 VAL B N 1
ATOM 1306 C CA . VAL B 1 41 ? -4.715 -12.375 -4.02 1 86.56 41 VAL B CA 1
ATOM 1307 C C . VAL B 1 41 ? -5.922 -12.523 -4.941 1 86.56 41 VAL B C 1
ATOM 1309 O O . VAL B 1 41 ? -6.234 -11.617 -5.719 1 86.56 41 VAL B O 1
ATOM 1312 N N . ALA B 1 42 ? -6.562 -13.609 -4.793 1 83.25 42 ALA B N 1
ATOM 1313 C CA . ALA B 1 42 ? -7.703 -13.906 -5.656 1 83.25 42 ALA B CA 1
ATOM 1314 C C . ALA B 1 42 ? -8.844 -12.93 -5.418 1 83.25 42 ALA B C 1
ATOM 1316 O O . ALA B 1 42 ? -9.586 -12.586 -6.344 1 83.25 42 ALA B O 1
ATOM 1317 N N . GLN B 1 43 ? -8.977 -12.469 -4.176 1 85.44 43 GLN B N 1
ATOM 1318 C CA . GLN B 1 43 ? -10.117 -11.625 -3.816 1 85.44 43 GLN B CA 1
ATOM 1319 C C . GLN B 1 43 ? -9.797 -10.148 -4.02 1 85.44 43 GLN B C 1
ATOM 1321 O O . GLN B 1 43 ? -10.695 -9.305 -3.969 1 85.44 43 GLN B O 1
ATOM 1326 N N . SER B 1 44 ? -8.539 -9.883 -4.242 1 87.88 44 SER B N 1
ATOM 1327 C CA . SER B 1 44 ? -8.133 -8.484 -4.379 1 87.88 44 SER B CA 1
ATOM 1328 C C . SER B 1 44 ? -8.062 -8.07 -5.844 1 87.88 44 SER B C 1
ATOM 1330 O O . SER B 1 44 ? -7.668 -8.867 -6.699 1 87.88 44 SER B O 1
ATOM 1332 N N . ALA B 1 45 ? -8.477 -6.879 -6.078 1 86.56 45 ALA B N 1
ATOM 1333 C CA . ALA B 1 45 ? -8.398 -6.344 -7.434 1 86.56 45 ALA B CA 1
ATOM 1334 C C . ALA B 1 45 ? -7.402 -5.191 -7.512 1 86.56 45 ALA B C 1
ATOM 1336 O O . ALA B 1 45 ? -7.133 -4.664 -8.594 1 86.56 45 ALA B O 1
ATOM 1337 N N . TRP B 1 46 ? -6.949 -4.789 -6.355 1 88.75 46 TRP B N 1
ATOM 1338 C CA . TRP B 1 46 ? -5.961 -3.717 -6.285 1 88.75 46 TRP B CA 1
ATOM 1339 C C . TRP B 1 46 ? -5.062 -3.881 -5.062 1 88.75 46 TRP B C 1
ATOM 1341 O O . TRP B 1 46 ? -5.391 -4.637 -4.141 1 88.75 46 TRP B O 1
ATOM 1351 N N . GLY B 1 47 ? -3.967 -3.301 -5.055 1 92.75 47 GLY B N 1
ATOM 1352 C CA . GLY B 1 47 ? -3.006 -3.227 -3.967 1 92.75 47 GLY B CA 1
ATOM 1353 C C . GLY B 1 47 ? -2.037 -2.066 -4.105 1 92.75 47 GLY B C 1
ATOM 1354 O O . GLY B 1 47 ? -2.297 -1.119 -4.852 1 92.75 47 GLY B O 1
ATOM 1355 N N . VAL B 1 48 ? -1.071 -2.064 -3.285 1 93.88 48 VAL B N 1
ATOM 1356 C CA . VAL B 1 48 ? -0.039 -1.039 -3.381 1 93.88 48 VAL B CA 1
ATOM 1357 C C . VAL B 1 48 ? 1.257 -1.656 -3.9 1 93.88 48 VAL B C 1
ATOM 1359 O O . VAL B 1 48 ? 1.762 -2.627 -3.332 1 93.88 48 VAL B O 1
ATOM 1362 N N . LEU B 1 49 ? 1.718 -1.15 -4.992 1 93.31 49 LEU B N 1
ATOM 1363 C CA . LEU B 1 49 ? 3.008 -1.534 -5.555 1 93.31 49 LEU B CA 1
ATOM 1364 C C . LEU B 1 49 ? 4.113 -0.611 -5.059 1 93.31 49 LEU B C 1
ATOM 1366 O O . LEU B 1 49 ? 4.012 0.611 -5.184 1 93.31 49 LEU B O 1
ATOM 1370 N N . SER B 1 50 ? 5.062 -1.153 -4.449 1 95.44 50 SER B N 1
ATOM 1371 C CA . SER B 1 50 ? 6.203 -0.389 -3.953 1 95.44 50 SER B CA 1
ATOM 1372 C C . SER B 1 50 ? 7.414 -0.551 -4.863 1 95.44 50 SER B C 1
ATOM 1374 O O . SER B 1 50 ? 7.797 -1.672 -5.207 1 95.44 50 SER B O 1
ATOM 1376 N N . THR B 1 51 ? 8 0.484 -5.234 1 95.25 51 THR B N 1
ATOM 1377 C CA . THR B 1 51 ? 9.164 0.51 -6.117 1 95.25 51 THR B CA 1
ATOM 1378 C C . THR B 1 51 ? 10.242 1.436 -5.562 1 95.25 51 THR B C 1
ATOM 1380 O O . THR B 1 51 ? 10.039 2.082 -4.531 1 95.25 51 THR B O 1
ATOM 1383 N N . ILE B 1 52 ? 11.43 1.405 -6.207 1 95.06 52 ILE B N 1
ATOM 1384 C CA . ILE B 1 52 ? 12.461 2.412 -5.988 1 95.06 52 ILE B CA 1
ATOM 1385 C C . ILE B 1 52 ? 12.281 3.562 -6.977 1 95.06 52 ILE B C 1
ATOM 1387 O O . ILE B 1 52 ? 12.359 3.365 -8.195 1 95.06 52 ILE B O 1
ATOM 1391 N N . SER B 1 53 ? 12.07 4.738 -6.434 1 94.69 53 SER B N 1
ATOM 1392 C CA . SER B 1 53 ? 11.656 5.867 -7.258 1 94.69 53 SER B CA 1
ATOM 1393 C C . SER B 1 53 ? 12.852 6.504 -7.965 1 94.69 53 SER B C 1
ATOM 1395 O O . SER B 1 53 ? 13.898 6.715 -7.352 1 94.69 53 SER B O 1
ATOM 1397 N N . ILE B 1 54 ? 12.672 6.805 -9.242 1 92.44 54 ILE B N 1
ATOM 1398 C CA . ILE B 1 54 ? 13.664 7.586 -9.969 1 92.44 54 ILE B CA 1
ATOM 1399 C C . ILE B 1 54 ? 13.516 9.062 -9.617 1 92.44 54 ILE B C 1
ATOM 1401 O O . ILE B 1 54 ? 14.492 9.727 -9.258 1 92.44 54 ILE B O 1
ATOM 1405 N N . HIS B 1 55 ? 12.328 9.586 -9.594 1 88.88 55 HIS B N 1
ATOM 1406 C CA . HIS B 1 55 ? 12.078 11.016 -9.406 1 88.88 55 HIS B CA 1
ATOM 1407 C C . HIS B 1 55 ? 12.359 11.438 -7.973 1 88.88 55 HIS B C 1
ATOM 1409 O O . HIS B 1 55 ? 12.555 12.625 -7.699 1 88.88 55 HIS B O 1
ATOM 1415 N N . LEU B 1 56 ? 12.312 10.531 -7.035 1 91.38 56 LEU B N 1
ATOM 1416 C CA . LEU B 1 56 ? 12.633 10.836 -5.645 1 91.38 56 LEU B CA 1
ATOM 1417 C C . LEU B 1 56 ? 14.008 10.297 -5.277 1 91.38 56 LEU B C 1
ATOM 1419 O O . LEU B 1 56 ? 14.25 9.938 -4.121 1 91.38 56 LEU B O 1
ATOM 1423 N N . GLU B 1 57 ? 14.805 10.031 -6.293 1 92.81 57 GLU B N 1
ATOM 1424 C CA . GLU B 1 57 ? 16.219 9.742 -6.141 1 92.81 57 GLU B CA 1
ATOM 1425 C C . GLU B 1 57 ? 16.453 8.484 -5.305 1 92.81 57 GLU B C 1
ATOM 1427 O O . GLU B 1 57 ? 17.266 8.484 -4.387 1 92.81 57 GLU B O 1
ATOM 1432 N N . GLY B 1 58 ? 15.633 7.496 -5.531 1 94.12 58 GLY B N 1
ATOM 1433 C CA . GLY B 1 58 ? 15.891 6.199 -4.922 1 94.12 58 GLY B CA 1
ATOM 1434 C C . GLY B 1 58 ? 15.016 5.922 -3.715 1 94.12 58 GLY B C 1
ATOM 1435 O O . GLY B 1 58 ? 15.094 4.844 -3.119 1 94.12 58 GLY B O 1
ATOM 1436 N N . ALA B 1 59 ? 14.188 6.898 -3.35 1 93.75 59 ALA B N 1
ATOM 1437 C CA . ALA B 1 59 ? 13.281 6.676 -2.229 1 93.75 59 ALA B CA 1
ATOM 1438 C C . ALA B 1 59 ? 12.203 5.652 -2.588 1 93.75 59 ALA B C 1
ATOM 1440 O O . ALA B 1 59 ? 11.844 5.508 -3.76 1 93.75 59 ALA B O 1
ATOM 1441 N N . PRO B 1 60 ? 11.805 4.867 -1.552 1 95.56 60 PRO B N 1
ATOM 1442 C CA . PRO B 1 60 ? 10.688 3.963 -1.831 1 95.56 60 PRO B CA 1
ATOM 1443 C C . PRO B 1 60 ? 9.406 4.707 -2.213 1 95.56 60 PRO B C 1
ATOM 1445 O O . PRO B 1 60 ? 9.125 5.773 -1.664 1 95.56 60 PRO B O 1
ATOM 1448 N N . TRP B 1 61 ? 8.742 4.23 -3.162 1 94.81 61 TRP B N 1
ATOM 1449 C CA . TRP B 1 61 ? 7.512 4.832 -3.666 1 94.81 61 TRP B CA 1
ATOM 1450 C C . TRP B 1 61 ? 6.391 3.799 -3.734 1 94.81 61 TRP B C 1
ATOM 1452 O O . TRP B 1 61 ? 6.547 2.748 -4.363 1 94.81 61 TRP B O 1
ATOM 1462 N N . GLY B 1 62 ? 5.348 4.047 -3.025 1 94.81 62 GLY B N 1
ATOM 1463 C CA . GLY B 1 62 ? 4.148 3.23 -3.135 1 94.81 62 GLY B CA 1
ATOM 1464 C C . GLY B 1 62 ? 3.104 3.826 -4.059 1 94.81 62 GLY B C 1
ATOM 1465 O O . GLY B 1 62 ? 2.9 5.043 -4.074 1 94.81 62 GLY B O 1
ATOM 1466 N N . ASN B 1 63 ? 2.438 2.967 -4.734 1 91.5 63 ASN B N 1
ATOM 1467 C CA . ASN B 1 63 ? 1.399 3.381 -5.672 1 91.5 63 ASN B CA 1
ATOM 1468 C C . ASN B 1 63 ? 0.242 2.387 -5.699 1 91.5 63 ASN B C 1
ATOM 1470 O O . ASN B 1 63 ? 0.459 1.176 -5.77 1 91.5 63 ASN B O 1
ATOM 1474 N N . VAL B 1 64 ? -0.962 2.971 -5.688 1 91.19 64 VAL B N 1
ATOM 1475 C CA . VAL B 1 64 ? -2.135 2.115 -5.836 1 91.19 64 VAL B CA 1
ATOM 1476 C C . VAL B 1 64 ? -2.209 1.585 -7.266 1 91.19 64 VAL B C 1
ATOM 1478 O O . VAL B 1 64 ? -2.08 2.35 -8.227 1 91.19 64 VAL B O 1
ATOM 1481 N N . ALA B 1 65 ? -2.355 0.307 -7.398 1 89.12 65 ALA B N 1
ATOM 1482 C CA . ALA B 1 65 ? -2.4 -0.305 -8.727 1 89.12 65 ALA B CA 1
ATOM 1483 C C . ALA B 1 65 ? -3.465 -1.396 -8.789 1 89.12 65 ALA B C 1
ATOM 1485 O O . ALA B 1 65 ? -3.547 -2.246 -7.898 1 89.12 65 ALA B O 1
ATOM 1486 N N . ALA B 1 66 ? -4.227 -1.272 -9.812 1 87.25 66 ALA B N 1
ATOM 1487 C CA . ALA B 1 66 ? -5.125 -2.387 -10.117 1 87.25 66 ALA B CA 1
ATOM 1488 C C . ALA B 1 66 ? -4.363 -3.549 -10.742 1 87.25 66 ALA B C 1
ATOM 1490 O O . ALA B 1 66 ? -3.35 -3.342 -11.414 1 87.25 66 ALA B O 1
ATOM 1491 N N . PHE B 1 67 ? -4.848 -4.746 -10.43 1 86.5 67 PHE B N 1
ATOM 1492 C CA . PHE B 1 67 ? -4.168 -5.898 -11.008 1 86.5 67 PHE B CA 1
ATOM 1493 C C . PHE B 1 67 ? -5.137 -7.055 -11.219 1 86.5 67 PHE B C 1
ATOM 1495 O O . PHE B 1 67 ? -6.262 -7.023 -10.711 1 86.5 67 PHE B O 1
ATOM 1502 N N . SER B 1 68 ? -4.684 -7.914 -12.078 1 83.5 68 SER B N 1
ATOM 1503 C CA . SER B 1 68 ? -5.367 -9.188 -12.289 1 83.5 68 SER B CA 1
ATOM 1504 C C . SER B 1 68 ? -4.395 -10.359 -12.203 1 83.5 68 SER B C 1
ATOM 1506 O O . SER B 1 68 ? -3.234 -10.234 -12.602 1 83.5 68 SER B O 1
ATOM 1508 N N . ASP B 1 69 ? -4.828 -11.32 -11.578 1 79.75 69 ASP B N 1
ATOM 1509 C CA . ASP B 1 69 ? -3.996 -12.516 -11.508 1 79.75 69 ASP B CA 1
ATOM 1510 C C . ASP B 1 69 ? -4.594 -13.648 -12.344 1 79.75 69 ASP B C 1
ATOM 1512 O O . ASP B 1 69 ? -4.367 -14.82 -12.055 1 79.75 69 ASP B O 1
ATOM 1516 N N . GLY B 1 70 ? -5.25 -13.305 -13.336 1 73.88 70 GLY B N 1
ATOM 1517 C CA . GLY B 1 70 ? -5.906 -14.273 -14.203 1 73.88 70 GLY B CA 1
ATOM 1518 C C . GLY B 1 70 ? -7.414 -14.297 -14.031 1 73.88 70 GLY B C 1
ATOM 1519 O O . GLY B 1 70 ? -7.969 -13.539 -13.234 1 73.88 70 GLY B O 1
ATOM 1520 N N . PRO B 1 71 ? -8.047 -15.094 -14.961 1 68.12 71 PRO B N 1
ATOM 1521 C CA . PRO B 1 71 ? -9.508 -15.18 -14.883 1 68.12 71 PRO B CA 1
ATOM 1522 C C . PRO B 1 71 ? -10 -15.703 -13.531 1 68.12 71 PRO B C 1
ATOM 1524 O O . PRO B 1 71 ? -9.258 -16.406 -12.836 1 68.12 71 PRO B O 1
ATOM 1527 N N . VAL B 1 72 ? -11.211 -15.109 -13.164 1 62.97 72 VAL B N 1
ATOM 1528 C CA . VAL B 1 72 ? -11.828 -15.57 -11.922 1 62.97 72 VAL B CA 1
ATOM 1529 C C . VAL B 1 72 ? -11.812 -17.094 -11.867 1 62.97 72 VAL B C 1
ATOM 1531 O O . VAL B 1 72 ? -12.242 -17.75 -12.82 1 62.97 72 VAL B O 1
ATOM 1534 N N . GLY B 1 73 ? -11.297 -17.688 -10.836 1 61 73 GLY B N 1
ATOM 1535 C CA . GLY B 1 73 ? -11.25 -19.125 -10.695 1 61 73 GLY B CA 1
ATOM 1536 C C . GLY B 1 73 ? -9.984 -19.75 -11.258 1 61 73 GLY B C 1
ATOM 1537 O O . GLY B 1 73 ? -9.734 -20.938 -11.086 1 61 73 GLY B O 1
ATOM 1538 N N . SER B 1 74 ? -9.266 -19.016 -12.008 1 68.31 74 SER B N 1
ATOM 1539 C CA . SER B 1 74 ? -8.023 -19.516 -12.602 1 68.31 74 SER B CA 1
ATOM 1540 C C . SER B 1 74 ? -6.875 -18.547 -12.375 1 68.31 74 SER B C 1
ATOM 1542 O O . SER B 1 74 ? -6.285 -18.031 -13.336 1 68.31 74 SER B O 1
ATOM 1544 N N . SER B 1 75 ? -6.703 -18.25 -11.086 1 70.06 75 SER B N 1
ATOM 1545 C CA . SER B 1 75 ? -5.578 -17.375 -10.766 1 70.06 75 SER B CA 1
ATOM 1546 C C . SER B 1 75 ? -4.25 -18.031 -11.125 1 70.06 75 SER B C 1
ATOM 1548 O O . SER B 1 75 ? -4.047 -19.219 -10.859 1 70.06 75 SER B O 1
ATOM 1550 N N . GLY B 1 76 ? -3.385 -17.422 -11.891 1 66.44 76 GLY B N 1
ATOM 1551 C CA . GLY B 1 76 ? -2.094 -17.938 -12.328 1 66.44 76 GLY B CA 1
ATOM 1552 C C . GLY B 1 76 ? -0.98 -17.656 -11.336 1 66.44 76 GLY B C 1
ATOM 1553 O O . GLY B 1 76 ? 0.149 -18.125 -11.516 1 66.44 76 GLY B O 1
ATOM 1554 N N . GLY B 1 77 ? -1.318 -16.953 -10.328 1 69 77 GLY B N 1
ATOM 1555 C CA . GLY B 1 77 ? -0.291 -16.656 -9.336 1 69 77 GLY B CA 1
ATOM 1556 C C . GLY B 1 77 ? 0.636 -15.531 -9.758 1 69 77 GLY B C 1
ATOM 1557 O O . GLY B 1 77 ? 1.609 -15.234 -9.062 1 69 77 GLY B O 1
ATOM 1558 N N . THR B 1 78 ? 0.447 -15.023 -10.875 1 75.38 78 THR B N 1
ATOM 1559 C CA . THR B 1 78 ? 1.247 -13.914 -11.375 1 75.38 78 THR B CA 1
ATOM 1560 C C . THR B 1 78 ? 0.383 -12.672 -11.578 1 75.38 78 THR B C 1
ATOM 1562 O O . THR B 1 78 ? -0.357 -12.57 -12.555 1 75.38 78 THR B O 1
ATOM 1565 N N . PRO B 1 79 ? 0.49 -11.789 -10.625 1 83.56 79 PRO B N 1
ATOM 1566 C CA . PRO B 1 79 ? -0.297 -10.562 -10.805 1 83.56 79 PRO B CA 1
ATOM 1567 C C . PRO B 1 79 ? 0.163 -9.742 -12 1 83.56 79 PRO B C 1
ATOM 1569 O O . PRO B 1 79 ? 1.366 -9.609 -12.242 1 83.56 79 PRO B O 1
ATOM 1572 N N . PHE B 1 80 ? -0.786 -9.328 -12.805 1 83.88 80 PHE B N 1
ATOM 1573 C CA . PHE B 1 80 ? -0.576 -8.391 -13.898 1 83.88 80 PHE B CA 1
ATOM 1574 C C . PHE B 1 80 ? -1.149 -7.02 -13.555 1 83.88 80 PHE B C 1
ATOM 1576 O O . PHE B 1 80 ? -2.291 -6.918 -13.102 1 83.88 80 PHE B O 1
ATOM 1583 N N . PHE B 1 81 ? -0.339 -5.996 -13.758 1 86.25 81 PHE B N 1
ATOM 1584 C CA . PHE B 1 81 ? -0.755 -4.652 -13.383 1 86.25 81 PHE B CA 1
ATOM 1585 C C . PHE B 1 81 ? -1.038 -3.807 -14.617 1 86.25 81 PHE B C 1
ATOM 1587 O O . PHE B 1 81 ? -0.296 -3.867 -15.602 1 86.25 81 PHE B O 1
ATOM 1594 N N . TYR B 1 82 ? -2.143 -3.084 -14.438 1 76.38 82 TYR B N 1
ATOM 1595 C CA . TYR B 1 82 ? -2.531 -2.109 -15.453 1 76.38 82 TYR B CA 1
ATOM 1596 C C . TYR B 1 82 ? -2.283 -0.687 -14.961 1 76.38 82 TYR B C 1
ATOM 1598 O O . TYR B 1 82 ? -3.029 -0.172 -14.125 1 76.38 82 TYR B O 1
ATOM 1606 N N . LEU B 1 83 ? -1.172 -0.117 -15.438 1 78.88 83 LEU B N 1
ATOM 1607 C CA . LEU B 1 83 ? -0.789 1.203 -14.945 1 78.88 83 LEU B CA 1
ATOM 1608 C C . LEU B 1 83 ? -0.949 2.256 -16.031 1 78.88 83 LEU B C 1
ATOM 1610 O O . LEU B 1 83 ? -0.783 1.958 -17.219 1 78.88 83 LEU B O 1
ATOM 1614 N N . SER B 1 84 ? -1.388 3.354 -15.562 1 69.62 84 SER B N 1
ATOM 1615 C CA . SER B 1 84 ? -1.532 4.449 -16.516 1 69.62 84 SER B CA 1
ATOM 1616 C C . SER B 1 84 ? -0.173 4.977 -16.969 1 69.62 84 SER B C 1
ATOM 1618 O O . SER B 1 84 ? 0.838 4.746 -16.297 1 69.62 84 SER B O 1
ATOM 1620 N N . ARG B 1 85 ? -0.217 5.648 -18.062 1 65.38 85 ARG B N 1
ATOM 1621 C CA . ARG B 1 85 ? 1.003 6.176 -18.672 1 65.38 85 ARG B CA 1
ATOM 1622 C C . ARG B 1 85 ? 1.679 7.184 -17.75 1 65.38 85 ARG B C 1
ATOM 1624 O O . ARG B 1 85 ? 2.908 7.281 -17.719 1 65.38 85 ARG B O 1
ATOM 1631 N N . MET B 1 86 ? 0.912 7.824 -16.984 1 70.38 86 MET B N 1
ATOM 1632 C CA . MET B 1 86 ? 1.482 8.883 -16.156 1 70.38 86 MET B CA 1
ATOM 1633 C C . MET B 1 86 ? 1.993 8.32 -14.836 1 70.38 86 MET B C 1
ATOM 1635 O O . MET B 1 86 ? 2.598 9.047 -14.039 1 70.38 86 MET B O 1
ATOM 1639 N N . ASP B 1 87 ? 1.78 7.09 -14.703 1 78.81 87 ASP B N 1
ATOM 1640 C CA . ASP B 1 87 ? 2.268 6.438 -13.492 1 78.81 87 ASP B CA 1
ATOM 1641 C C . ASP B 1 87 ? 3.789 6.305 -13.516 1 78.81 87 ASP B C 1
ATOM 1643 O O . ASP B 1 87 ? 4.363 5.836 -14.5 1 78.81 87 ASP B O 1
ATOM 1647 N N . PRO B 1 88 ? 4.469 6.754 -12.414 1 86.56 88 PRO B N 1
ATOM 1648 C CA . PRO B 1 88 ? 5.93 6.668 -12.414 1 86.56 88 PRO B CA 1
ATOM 1649 C C . PRO B 1 88 ? 6.438 5.23 -12.328 1 86.56 88 PRO B C 1
ATOM 1651 O O . PRO B 1 88 ? 7.613 4.969 -12.594 1 86.56 88 PRO B O 1
ATOM 1654 N N . THR B 1 89 ? 5.617 4.312 -11.977 1 86.56 89 THR B N 1
ATOM 1655 C CA . THR B 1 89 ? 6.023 2.949 -11.648 1 86.56 89 THR B CA 1
ATOM 1656 C C . THR B 1 89 ? 6.668 2.271 -12.859 1 86.56 89 THR B C 1
ATOM 1658 O O . THR B 1 89 ? 7.723 1.641 -12.727 1 86.56 89 THR B O 1
ATOM 1661 N N . PRO B 1 90 ? 6.098 2.424 -14.086 1 83.62 90 PRO B N 1
ATOM 1662 C CA . PRO B 1 90 ? 6.746 1.79 -15.234 1 83.62 90 PRO B CA 1
ATOM 1663 C C . PRO B 1 90 ? 8.164 2.301 -15.469 1 83.62 90 PRO B C 1
ATOM 1665 O O . PRO B 1 90 ? 9.039 1.535 -15.875 1 83.62 90 PRO B O 1
ATOM 1668 N N . ASN B 1 91 ? 8.398 3.535 -15.195 1 86.25 91 ASN B N 1
ATOM 1669 C CA . ASN B 1 91 ? 9.75 4.07 -15.312 1 86.25 91 ASN B CA 1
ATOM 1670 C C . ASN B 1 91 ? 10.664 3.549 -14.203 1 86.25 91 ASN B C 1
ATOM 1672 O O . ASN B 1 91 ? 11.812 3.188 -14.453 1 86.25 91 ASN B O 1
ATOM 1676 N N . ASP B 1 92 ? 10.141 3.545 -13.055 1 90 92 ASP B N 1
ATOM 1677 C CA . ASP B 1 92 ? 10.93 3.102 -11.906 1 90 92 ASP B CA 1
ATOM 1678 C C . ASP B 1 92 ? 11.461 1.687 -12.125 1 90 92 ASP B C 1
ATOM 1680 O O . ASP B 1 92 ? 12.602 1.391 -11.781 1 90 92 ASP B O 1
ATOM 1684 N N . ILE B 1 93 ? 10.609 0.833 -12.695 1 87.81 93 ILE B N 1
ATOM 1685 C CA . ILE B 1 93 ? 10.953 -0.584 -12.742 1 87.81 93 ILE B CA 1
ATOM 1686 C C . ILE B 1 93 ? 11.953 -0.833 -13.867 1 87.81 93 ILE B C 1
ATOM 1688 O O . ILE B 1 93 ? 12.555 -1.908 -13.953 1 87.81 93 ILE B O 1
ATOM 1692 N N . THR B 1 94 ? 12.164 0.11 -14.734 1 85.44 94 THR B N 1
ATOM 1693 C CA . THR B 1 94 ? 13.195 -0.026 -15.75 1 85.44 94 THR B CA 1
ATOM 1694 C C . THR B 1 94 ? 14.586 0.111 -15.141 1 85.44 94 THR B C 1
ATOM 1696 O O . THR B 1 94 ? 15.555 -0.456 -15.648 1 85.44 94 THR B O 1
ATOM 1699 N N . LEU B 1 95 ? 14.703 0.816 -14.094 1 87.12 95 LEU B N 1
ATOM 1700 C CA . LEU B 1 95 ? 15.984 1.008 -13.422 1 87.12 95 LEU B CA 1
ATOM 1701 C C . LEU B 1 95 ? 16.219 -0.066 -12.367 1 87.12 95 LEU B C 1
ATOM 1703 O O . LEU B 1 95 ? 17.328 -0.577 -12.219 1 87.12 95 LEU B O 1
ATOM 1707 N N . ASP B 1 96 ? 15.195 -0.339 -11.586 1 92.31 96 ASP B N 1
ATOM 1708 C CA . ASP B 1 96 ? 15.203 -1.408 -10.594 1 92.31 96 ASP B CA 1
ATOM 1709 C C . ASP B 1 96 ? 13.906 -2.221 -10.648 1 92.31 96 ASP B C 1
ATOM 1711 O O . ASP B 1 96 ? 12.859 -1.755 -10.211 1 92.31 96 ASP B O 1
ATOM 1715 N N . SER B 1 97 ? 13.992 -3.436 -11.141 1 91 97 SER B N 1
ATOM 1716 C CA . SER B 1 97 ? 12.805 -4.23 -11.43 1 91 97 SER B CA 1
ATOM 1717 C C . SER B 1 97 ? 12.234 -4.863 -10.164 1 91 97 SER B C 1
ATOM 1719 O O . SER B 1 97 ? 11.172 -5.477 -10.195 1 91 97 SER B O 1
ATOM 1721 N N . ARG B 1 98 ? 12.938 -4.734 -9.078 1 92.38 98 ARG B N 1
ATOM 1722 C CA . ARG B 1 98 ? 12.422 -5.277 -7.824 1 92.38 98 ARG B CA 1
ATOM 1723 C C . ARG B 1 98 ? 11.234 -4.461 -7.32 1 92.38 98 ARG B C 1
ATOM 1725 O O . ARG B 1 98 ? 11.258 -3.23 -7.375 1 92.38 98 ARG B O 1
ATOM 1732 N N . CYS B 1 99 ? 10.211 -5.109 -6.902 1 92.94 99 CYS B N 1
ATOM 1733 C CA . CYS B 1 99 ? 9 -4.48 -6.383 1 92.94 99 CYS B CA 1
ATOM 1734 C C . CYS B 1 99 ? 8.336 -5.359 -5.332 1 92.94 99 CYS B C 1
ATOM 1736 O O . CYS B 1 99 ? 8.711 -6.52 -5.156 1 92.94 99 CYS B O 1
ATOM 1738 N N . SER B 1 100 ? 7.469 -4.828 -4.641 1 92.81 100 SER B N 1
ATOM 1739 C CA . SER B 1 100 ? 6.609 -5.602 -3.756 1 92.81 100 SER B CA 1
ATOM 1740 C C . SER B 1 100 ? 5.148 -5.18 -3.893 1 92.81 100 SER B C 1
ATOM 1742 O O . SER B 1 100 ? 4.855 -3.998 -4.09 1 92.81 100 SER B O 1
ATOM 1744 N N . LEU B 1 101 ? 4.301 -6.129 -3.865 1 92.38 101 LEU B N 1
ATOM 1745 C CA . LEU B 1 101 ? 2.855 -5.922 -3.85 1 92.38 101 LEU B CA 1
ATOM 1746 C C . LEU B 1 101 ? 2.285 -6.18 -2.459 1 92.38 101 LEU B C 1
ATOM 1748 O O . LEU B 1 101 ? 2.482 -7.254 -1.892 1 92.38 101 LEU B O 1
ATOM 1752 N N . THR B 1 102 ? 1.65 -5.172 -1.941 1 94.12 102 THR B N 1
ATOM 1753 C CA . THR B 1 102 ? 1.054 -5.301 -0.617 1 94.12 102 THR B CA 1
ATOM 1754 C C . THR B 1 102 ? -0.47 -5.324 -0.71 1 94.12 102 THR B C 1
ATOM 1756 O O . THR B 1 102 ? -1.069 -4.469 -1.367 1 94.12 102 THR B O 1
ATOM 1759 N N . LEU B 1 103 ? -1.058 -6.332 -0.081 1 91.75 103 LEU B N 1
ATOM 1760 C CA . LEU B 1 103 ? -2.502 -6.52 -0.024 1 91.75 103 LEU B CA 1
ATOM 1761 C C . LEU B 1 103 ? -2.988 -6.574 1.421 1 91.75 103 LEU B C 1
ATOM 1763 O O . LEU B 1 103 ? -2.281 -7.07 2.299 1 91.75 103 LEU B O 1
ATOM 1767 N N . SER B 1 104 ? -4.133 -6.008 1.638 1 90.75 104 SER B N 1
ATOM 1768 C CA . SER B 1 104 ? -4.742 -6.062 2.963 1 90.75 104 SER B CA 1
ATOM 1769 C C . SER B 1 104 ? -6.188 -6.535 2.887 1 90.75 104 SER B C 1
ATOM 1771 O O . SER B 1 104 ? -6.965 -6.051 2.061 1 90.75 104 SER B O 1
ATOM 1773 N N . GLU B 1 105 ? -6.539 -7.465 3.758 1 88.88 105 GLU B N 1
ATOM 1774 C CA . GLU B 1 105 ? -7.922 -7.926 3.867 1 88.88 105 GLU B CA 1
ATOM 1775 C C . GLU B 1 105 ? -8.844 -6.797 4.312 1 88.88 105 GLU B C 1
ATOM 1777 O O . GLU B 1 105 ? -10.047 -6.824 4.031 1 88.88 105 GLU B O 1
ATOM 1782 N N . ALA B 1 106 ? -8.32 -5.789 4.988 1 86.56 106 ALA B N 1
ATOM 1783 C CA . ALA B 1 106 ? -9.109 -4.641 5.438 1 86.56 106 ALA B CA 1
ATOM 1784 C C . ALA B 1 106 ? -9.812 -3.967 4.266 1 86.56 106 ALA B C 1
ATOM 1786 O O . ALA B 1 106 ? -10.906 -3.422 4.426 1 86.56 106 ALA B O 1
ATOM 1787 N N . SER B 1 107 ? -9.211 -4.043 3.129 1 86.06 107 SER B N 1
ATOM 1788 C CA . SER B 1 107 ? -9.797 -3.402 1.955 1 86.06 107 SER B CA 1
ATOM 1789 C C . SER B 1 107 ? -11 -4.18 1.441 1 86.06 107 SER B C 1
ATOM 1791 O O . SER B 1 107 ? -11.805 -3.652 0.668 1 86.06 107 SER B O 1
ATOM 1793 N N . LEU B 1 108 ? -11.031 -5.457 1.811 1 83.44 108 LEU B N 1
ATOM 1794 C CA . LEU B 1 108 ? -12.133 -6.301 1.368 1 83.44 108 LEU B CA 1
ATOM 1795 C C . LEU B 1 108 ? -13.344 -6.133 2.277 1 83.44 108 LEU B C 1
ATOM 1797 O O . LEU B 1 108 ? -14.461 -6.512 1.909 1 83.44 108 LEU B O 1
ATOM 1801 N N . GLY B 1 109 ? -13.094 -5.59 3.512 1 79.88 109 GLY B N 1
ATOM 1802 C CA . GLY B 1 109 ? -14.188 -5.43 4.461 1 79.88 109 GLY B CA 1
ATOM 1803 C C . GLY B 1 109 ? -14.523 -6.707 5.199 1 79.88 109 GLY B C 1
ATOM 1804 O O . GLY B 1 109 ? -15.555 -6.785 5.875 1 79.88 109 GLY B O 1
ATOM 1805 N N . THR B 1 110 ? -13.719 -7.754 5.133 1 79.25 110 THR B N 1
ATOM 1806 C CA . THR B 1 110 ? -14.047 -9.055 5.707 1 79.25 110 THR B CA 1
ATOM 1807 C C . THR B 1 110 ? -13.383 -9.227 7.07 1 79.25 110 THR B C 1
ATOM 1809 O O . THR B 1 110 ? -13.594 -10.234 7.742 1 79.25 110 THR B O 1
ATOM 1812 N N . CYS B 1 111 ? -12.469 -8.211 7.426 1 77.06 111 CYS B N 1
ATOM 1813 C CA . CYS B 1 111 ? -11.789 -8.297 8.711 1 77.06 111 CYS B CA 1
ATOM 1814 C C . CYS B 1 111 ? -12.734 -7.934 9.852 1 77.06 111 CYS B C 1
ATOM 1816 O O . CYS B 1 111 ? -12.477 -8.266 11.008 1 77.06 111 CYS B O 1
ATOM 1818 N N . GLY B 1 112 ? -13.883 -7.418 9.562 1 69.12 112 GLY B N 1
ATOM 1819 C CA . GLY B 1 112 ? -14.742 -6.883 10.609 1 69.12 112 GLY B CA 1
ATOM 1820 C C . GLY B 1 112 ? -14.227 -5.582 11.195 1 69.12 112 GLY B C 1
ATOM 1821 O O . GLY B 1 112 ? -13.641 -4.766 10.484 1 69.12 112 GLY B O 1
ATOM 1822 N N . SER B 1 113 ? -14.469 -5.223 12.477 1 66.06 113 SER B N 1
ATOM 1823 C CA . SER B 1 113 ? -14.086 -3.977 13.133 1 66.06 113 SER B CA 1
ATOM 1824 C C . SER B 1 113 ? -12.672 -4.051 13.688 1 66.06 113 SER B C 1
ATOM 1826 O O . SER B 1 113 ? -12.305 -3.275 14.578 1 66.06 113 SER B O 1
ATOM 1828 N N . VAL B 1 114 ? -11.969 -5 13.055 1 61.62 114 VAL B N 1
ATOM 1829 C CA . VAL B 1 114 ? -10.656 -5.219 13.648 1 61.62 114 VAL B CA 1
ATOM 1830 C C . VAL B 1 114 ? -9.633 -4.297 12.992 1 61.62 114 VAL B C 1
ATOM 1832 O O . VAL B 1 114 ? -9.789 -3.908 11.828 1 61.62 114 VAL B O 1
ATOM 1835 N N . ASP B 1 115 ? -8.656 -3.83 13.82 1 65.94 115 ASP B N 1
ATOM 1836 C CA . ASP B 1 115 ? -7.5 -3.08 13.344 1 65.94 115 ASP B CA 1
ATOM 1837 C C . ASP B 1 115 ? -6.77 -3.844 12.242 1 65.94 115 ASP B C 1
ATOM 1839 O O . ASP B 1 115 ? -6.551 -5.051 12.352 1 65.94 115 ASP B O 1
ATOM 1843 N N . PRO B 1 116 ? -6.648 -3.229 11.086 1 69.12 116 PRO B N 1
ATOM 1844 C CA . PRO B 1 116 ? -5.961 -3.9 9.984 1 69.12 116 PRO B CA 1
ATOM 1845 C C . PRO B 1 116 ? -4.625 -4.508 10.406 1 69.12 116 PRO B C 1
ATOM 1847 O O . PRO B 1 116 ? -4.09 -5.375 9.711 1 69.12 116 PRO B O 1
ATOM 1850 N N . GLU B 1 117 ? -4.051 -4.012 11.516 1 67.12 117 GLU B N 1
ATOM 1851 C CA . GLU B 1 117 ? -2.797 -4.582 12 1 67.12 117 GLU B CA 1
ATOM 1852 C C . GLU B 1 117 ? -3.049 -5.77 12.93 1 67.12 117 GLU B C 1
ATOM 1854 O O . GLU B 1 117 ? -2.107 -6.438 13.359 1 67.12 117 GLU B O 1
ATOM 1859 N N . ASN B 1 118 ? -4.379 -5.887 13.156 1 66.88 118 ASN B N 1
ATOM 1860 C CA . ASN B 1 118 ? -4.719 -7.086 13.922 1 66.88 118 ASN B CA 1
ATOM 1861 C C . ASN B 1 118 ? -4.379 -8.359 13.148 1 66.88 118 ASN B C 1
ATOM 1863 O O . ASN B 1 118 ? -4.727 -8.484 11.977 1 66.88 118 ASN B O 1
ATOM 1867 N N . PRO B 1 119 ? -3.719 -9.242 13.773 1 66.5 119 PRO B N 1
ATOM 1868 C CA . PRO B 1 119 ? -3.252 -10.438 13.07 1 66.5 119 PRO B CA 1
ATOM 1869 C C . PRO B 1 119 ? -4.395 -11.227 12.43 1 66.5 119 PRO B C 1
ATOM 1871 O O . PRO B 1 119 ? -4.156 -12.047 11.539 1 66.5 119 PRO B O 1
ATOM 1874 N N . THR B 1 120 ? -5.578 -10.992 12.859 1 67.88 120 THR B N 1
ATOM 1875 C CA . THR B 1 120 ? -6.691 -11.734 12.273 1 67.88 120 THR B CA 1
ATOM 1876 C C . THR B 1 120 ? -7.125 -11.094 10.953 1 67.88 120 THR B C 1
ATOM 1878 O O . THR B 1 120 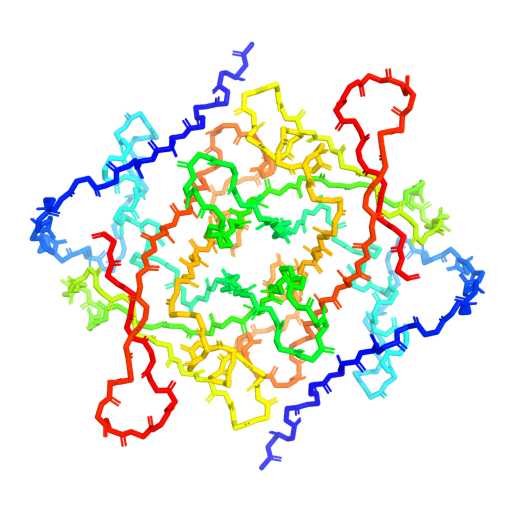? -7.863 -11.703 10.18 1 67.88 120 THR B O 1
ATOM 1881 N N . CYS B 1 121 ? -6.68 -9.984 10.695 1 82.5 121 CYS B N 1
ATOM 1882 C CA . CYS B 1 121 ? -6.883 -9.344 9.398 1 82.5 121 CYS B CA 1
ATOM 1883 C C . CYS B 1 121 ? -5.684 -9.57 8.492 1 82.5 121 CYS B C 1
ATOM 1885 O O . CYS B 1 121 ? -4.594 -9.055 8.75 1 82.5 121 CYS B O 1
ATOM 1887 N N . ALA B 1 122 ? -5.859 -10.406 7.543 1 85.94 122 ALA B N 1
ATOM 1888 C CA . ALA B 1 122 ? -4.75 -10.898 6.727 1 85.94 122 ALA B CA 1
ATOM 1889 C C . ALA B 1 122 ? -4.07 -9.758 5.977 1 85.94 122 ALA B C 1
ATOM 1891 O O . ALA B 1 122 ? -4.738 -8.836 5.504 1 85.94 122 ALA B O 1
ATOM 1892 N N . ARG B 1 123 ? -2.816 -9.781 6.004 1 88.25 123 ARG B N 1
ATOM 1893 C CA . ARG B 1 123 ? -1.978 -8.922 5.18 1 88.25 123 ARG B CA 1
ATOM 1894 C C . ARG B 1 123 ? -0.948 -9.734 4.406 1 88.25 123 ARG B C 1
ATOM 1896 O O . ARG B 1 123 ? -0.455 -10.75 4.898 1 88.25 123 ARG B O 1
ATOM 1903 N N . LEU B 1 124 ? -0.641 -9.258 3.199 1 88.44 124 LEU B N 1
ATOM 1904 C CA . LEU B 1 124 ? 0.267 -9.992 2.322 1 88.44 124 LEU B CA 1
ATOM 1905 C C . LEU B 1 124 ? 1.198 -9.031 1.583 1 88.44 124 LEU B C 1
ATOM 1907 O O . LEU B 1 124 ? 0.758 -8 1.075 1 88.44 124 LEU B O 1
ATOM 1911 N N . THR B 1 125 ? 2.43 -9.273 1.718 1 91.19 125 THR B N 1
ATOM 1912 C CA . THR B 1 125 ? 3.395 -8.617 0.844 1 91.19 125 THR B CA 1
ATOM 1913 C C . THR B 1 125 ? 4.133 -9.641 -0.014 1 91.19 125 THR B C 1
ATOM 1915 O O . THR B 1 125 ? 4.73 -10.586 0.51 1 91.19 125 THR B O 1
ATOM 1918 N N . LEU B 1 126 ? 4.051 -9.508 -1.271 1 88.81 126 LEU B N 1
ATOM 1919 C CA . LEU B 1 126 ? 4.762 -10.32 -2.254 1 88.81 126 LEU B CA 1
ATOM 1920 C C . LEU B 1 126 ? 5.918 -9.539 -2.867 1 88.81 126 LEU B C 1
ATOM 1922 O O . LEU B 1 126 ? 5.727 -8.43 -3.381 1 88.81 126 LEU B O 1
ATOM 1926 N N . SER B 1 127 ? 7.074 -10.055 -2.682 1 90.81 127 SER B N 1
ATOM 1927 C CA . SER B 1 127 ? 8.25 -9.422 -3.268 1 90.81 127 SER B CA 1
ATOM 1928 C C . SER B 1 127 ? 8.75 -10.203 -4.48 1 90.81 127 SER B C 1
ATOM 1930 O O . SER B 1 127 ? 8.75 -11.438 -4.473 1 90.81 127 SER B O 1
ATOM 1932 N N . GLY B 1 128 ? 9.094 -9.43 -5.453 1 88.38 128 GLY B N 1
ATOM 1933 C CA . GLY B 1 128 ? 9.586 -10.07 -6.66 1 88.38 128 GLY B CA 1
ATOM 1934 C C . GLY B 1 128 ? 10.148 -9.086 -7.672 1 88.38 128 GLY B C 1
ATOM 1935 O O . GLY B 1 128 ? 10.555 -7.984 -7.309 1 88.38 128 GLY B O 1
ATOM 1936 N N . LYS B 1 129 ? 10.32 -9.602 -8.836 1 88.62 129 LYS B N 1
ATOM 1937 C CA . LYS B 1 129 ? 10.805 -8.797 -9.953 1 88.62 129 LYS B CA 1
ATOM 1938 C C . LYS B 1 129 ? 9.742 -8.672 -11.039 1 88.62 129 LYS B C 1
ATOM 1940 O O . LYS B 1 129 ? 9.023 -9.625 -11.328 1 88.62 129 LYS B O 1
ATOM 1945 N N . THR B 1 130 ? 9.656 -7.406 -11.477 1 84.06 130 THR B N 1
ATOM 1946 C CA . THR B 1 130 ? 8.664 -7.168 -12.523 1 84.06 130 THR B CA 1
ATOM 1947 C C . THR B 1 130 ? 9.305 -7.219 -13.906 1 84.06 130 THR B C 1
ATOM 1949 O O . THR B 1 130 ? 10.492 -6.945 -14.055 1 84.06 130 THR B O 1
ATOM 1952 N N . GLY B 1 131 ? 8.609 -7.68 -14.789 1 75.44 131 GLY B N 1
ATOM 1953 C CA . GLY B 1 131 ? 8.945 -7.648 -16.203 1 75.44 131 GLY B CA 1
ATOM 1954 C C . GLY B 1 131 ? 7.832 -7.086 -17.062 1 75.44 131 GLY B C 1
ATOM 1955 O O . GLY B 1 131 ? 6.684 -7.008 -16.625 1 75.44 131 GLY B O 1
ATOM 1956 N N . ARG B 1 132 ? 8.234 -6.34 -18.125 1 68.31 132 ARG B N 1
ATOM 1957 C CA . ARG B 1 132 ? 7.227 -5.84 -19.047 1 68.31 132 ARG B CA 1
ATOM 1958 C C . ARG B 1 132 ? 6.539 -6.984 -19.781 1 68.31 132 ARG B C 1
ATOM 1960 O O . ARG B 1 132 ? 7.191 -7.953 -20.188 1 68.31 132 ARG B O 1
ATOM 1967 N N . SER B 1 133 ? 5.234 -7.047 -19.562 1 61.97 133 SER B N 1
ATOM 1968 C CA . SER B 1 133 ? 4.539 -8.07 -20.328 1 61.97 133 SER B CA 1
ATOM 1969 C C . SER B 1 133 ? 4.105 -7.531 -21.688 1 61.97 133 SER B C 1
ATOM 1971 O O . SER B 1 133 ? 3.852 -6.336 -21.844 1 61.97 133 SER B O 1
ATOM 1973 N N . GLY B 1 134 ? 4.82 -7.906 -22.688 1 53.34 134 GLY B N 1
ATOM 1974 C CA . GLY B 1 134 ? 4.727 -7.691 -24.125 1 53.34 134 GLY B CA 1
ATOM 1975 C C . GLY B 1 134 ? 3.635 -6.715 -24.516 1 53.34 134 GLY B C 1
ATOM 1976 O O . GLY B 1 134 ? 3.65 -6.168 -25.625 1 53.34 134 GLY B O 1
ATOM 1977 N N . THR B 1 135 ? 2.479 -6.992 -24.016 1 50.22 135 THR B N 1
ATOM 1978 C CA . THR B 1 135 ? 1.483 -6.301 -24.828 1 50.22 135 THR B CA 1
ATOM 1979 C C . THR B 1 135 ? 1.608 -4.789 -24.672 1 50.22 135 THR B C 1
ATOM 1981 O O . THR B 1 135 ? 1.81 -4.07 -25.656 1 50.22 135 THR B O 1
ATOM 1984 N N . ASN B 1 136 ? 0.754 -4.156 -23.969 1 47.69 136 ASN B N 1
ATOM 1985 C CA . ASN B 1 136 ? 0.717 -2.703 -23.875 1 47.69 136 ASN B CA 1
ATOM 1986 C C . ASN B 1 136 ? 1.464 -2.203 -22.641 1 47.69 136 ASN B C 1
ATOM 1988 O O . ASN B 1 136 ? 1.564 -2.916 -21.641 1 47.69 136 ASN B O 1
ATOM 1992 N N . GLY B 1 137 ? 2.74 -1.867 -22.75 1 48.75 137 GLY B N 1
ATOM 1993 C CA . GLY B 1 137 ? 3.725 -1.204 -21.906 1 48.75 137 GLY B CA 1
ATOM 1994 C C . GLY B 1 137 ? 3.297 -1.1 -20.453 1 48.75 137 GLY B C 1
ATOM 1995 O O . GLY B 1 137 ? 4.09 -0.716 -19.594 1 48.75 137 GLY B O 1
ATOM 1996 N N . PHE B 1 138 ? 1.999 -1.452 -20.234 1 55.88 138 PHE B N 1
ATOM 1997 C CA . PHE B 1 138 ? 1.484 -1.103 -18.906 1 55.88 138 PHE B CA 1
ATOM 1998 C C . PHE B 1 138 ? 1.202 -2.355 -18.094 1 55.88 138 PHE B C 1
ATOM 2000 O O . PHE B 1 138 ? 0.652 -2.271 -16.984 1 55.88 138 PHE B O 1
ATOM 2007 N N . SER B 1 139 ? 1.6 -3.457 -18.688 1 59.69 139 SER B N 1
ATOM 2008 C CA . SER B 1 139 ? 1.344 -4.652 -17.891 1 59.69 139 SER B CA 1
ATOM 2009 C C . SER B 1 139 ? 2.631 -5.199 -17.281 1 59.69 139 SER B C 1
ATOM 2011 O O . SER B 1 139 ? 3.621 -5.398 -17.984 1 59.69 139 SER B O 1
ATOM 2013 N N . ILE B 1 140 ? 2.791 -5.105 -15.992 1 63.84 140 ILE B N 1
ATOM 2014 C CA . ILE B 1 140 ? 3.928 -5.617 -15.234 1 63.84 140 ILE B CA 1
ATOM 2015 C C . ILE B 1 140 ? 3.518 -6.875 -14.469 1 63.84 140 ILE B C 1
ATOM 2017 O O . ILE B 1 140 ? 2.406 -6.953 -13.938 1 63.84 140 ILE B O 1
ATOM 2021 N N . SER B 1 141 ? 4.344 -7.977 -14.742 1 67.06 141 SER B N 1
ATOM 2022 C CA . SER B 1 141 ? 4.141 -9.195 -13.969 1 67.06 141 SER B CA 1
ATOM 2023 C C . SER B 1 141 ? 5.086 -9.266 -12.773 1 67.06 141 SER B C 1
ATOM 2025 O O . SER B 1 141 ? 6.227 -8.789 -12.852 1 67.06 141 SER B O 1
ATOM 2027 N N . LEU B 1 142 ? 4.559 -9.68 -11.641 1 69.94 142 LEU B N 1
ATOM 2028 C CA . LEU B 1 142 ? 5.371 -9.867 -10.445 1 69.94 142 LEU B CA 1
ATOM 2029 C C . LEU B 1 142 ? 5.617 -11.352 -10.188 1 69.94 142 LEU B C 1
ATOM 2031 O O . LEU B 1 142 ? 4.668 -12.141 -10.125 1 69.94 142 LEU B O 1
ATOM 2035 N N . THR B 1 143 ? 6.941 -11.734 -10.289 1 64.75 143 THR B N 1
ATOM 2036 C CA . THR B 1 143 ? 7.363 -13.094 -9.969 1 64.75 143 THR B CA 1
ATOM 2037 C C . THR B 1 143 ? 8.078 -13.133 -8.625 1 64.75 143 THR B C 1
ATOM 2039 O O . THR B 1 143 ? 8.852 -12.234 -8.297 1 64.75 143 THR B O 1
ATOM 2042 N N . PHE B 1 144 ? 7.59 -13.922 -7.738 1 59.97 144 PHE B N 1
ATOM 2043 C CA . PHE B 1 144 ? 8.109 -13.977 -6.379 1 59.97 144 PHE B CA 1
ATOM 2044 C C . PHE B 1 144 ? 9.055 -15.164 -6.207 1 59.97 144 PHE B C 1
ATOM 2046 O O . PHE B 1 144 ? 8.969 -16.141 -6.953 1 59.97 144 PHE B O 1
#

Organism: Physcomitrium patens (NCBI:txid3218)

pLDDT: mean 72.55, std 21.61, range [19.03, 95.56]

Solvent-accessible surface area (backbone atoms only — not comparable to full-atom values): 15786 Å² total; per-residue (Å²): 131,84,70,49,66,79,65,77,65,78,60,63,82,65,78,64,75,49,72,38,54,51,82,80,62,72,81,56,60,76,84,42,53,71,58,34,50,54,48,49,58,71,72,42,54,54,34,35,41,12,27,39,24,64,94,61,75,57,30,21,35,34,39,80,37,33,39,43,31,57,56,89,33,45,35,68,74,42,43,33,28,63,53,60,88,83,43,63,60,69,61,18,38,73,78,42,33,40,27,11,42,24,40,54,37,51,57,71,63,77,42,63,94,51,55,63,68,35,34,84,20,51,60,43,55,48,54,29,42,46,44,80,43,81,71,61,91,33,29,38,34,44,48,86,132,84,72,48,63,78,63,78,64,78,61,63,82,65,76,61,72,48,73,35,53,50,84,82,60,71,82,57,60,77,85,41,53,72,57,34,51,54,48,50,58,68,73,42,53,54,36,34,40,11,27,40,25,63,92,60,74,57,30,21,35,34,38,80,38,34,39,42,33,55,57,91,35,46,33,67,72,41,42,32,28,65,51,58,88,84,43,64,60,67,60,18,38,74,79,41,33,40,25,11,42,24,41,54,36,50,58,72,62,76,44,65,94,53,56,62,67,35,32,84,20,52,59,44,52,47,53,28,43,46,43,81,41,83,75,62,88,34,29,37,35,45,48,85

Radius of gyration: 17.88 Å; Cα contacts (8 Å, |Δi|>4): 656; chains: 2; bounding box: 38×48×48 Å

Sequence (288 aa):
MATAVTITITLAMLVICASGAVPGSSRPDPSDAPATARWLVAQSAWGVLSTISIHLEGAPWGNVAAFSDGPVGSSGGTPFFYLSRMDPTPNDITLDSRCSLTLSEASLGTCGSVDPENPTCARLTLSGKTGRSGTNGFSISLTFMATAVTITITLAMLVICASGAVPGSSRPDPSDAPATARWLVAQSAWGVLSTISIHLEGAPWGNVAAFSDGPVGSSGGTPFFYLSRMDPTPNDITLDSRCSLTLSEASLGTCGSVDPENPTCARLTLSGKTGRSGTNGFSISLTF

Foldseek 3Di:
DQPQPPPPPPDDPPQPQCQQPAPVDDQDDLVPPVVNVSVQLLLDQKFWKWFQAPVVPRDIDIDIWGWAQDDRRRRRVKIKTADDPPDRVLVRCVVPQKMKTKTWQVVVVPLDPDDSSRSSTDIDIDIAGWDQDPPPSGIIIGDD/DQPQPPPPPPDDPPQPFCQQPAPVDDQDDLVPPVVNVSVQLLLDQKFWKWFQAPVVPRDIDIDIWGWAQDPRRHRRVKIKTADDPPDRVLVRCVVPQKMKTKTWQVVVVPLDPDDSSRSSTDIDIDIAGWDQDPDPSGIIIGDD

Secondary structure (DSSP, 8-state):
------------S---------TT-----TT-HHHHHHHHHHH-SEEEEEEE-TTTTT-EEEEEEEEE-SSTT---S--EEE--TT-SHHHHHHH--EEEEEEEGGGGT-S-SS-TTSTTS-EEEEEEEEEE-SSSTTEEEEE-/------------S---------TT-----TT-HHHHHHHHHHH-SEEEEEEE-TTTTT-EEEEEEEEE-SSTT---S--EEE--TT-SHHHHHHH--EEEEEEEGGGGT-S-SS-TTSTTS-EEEEEEEEEE-SSSTTEEEEE-

Nearest PDB structures (foldseek):
  1xhn-assembly2_C  TM=9.087E-01  e=1.237E-07  Homo sapiens
  3b5m-assembly2_C  TM=5.205E-01  e=2.264E-02  Rhodopirellula baltica SH 1
  7o9k-assembly1_Q  TM=2.618E-01  e=1.141E+00  Homo sapiens
  9g6k-assembly1_Lp  TM=2.653E-01  e=7.635E+00  Toxoplasma gondii
  1xhn-assembly2_C  TM=9.083E-01  e=1.698E-07  Homo sapiens